Protein AF-A0A6G5ABN0-F1 (afdb_monomer)

Organism: Rhipicephalus microplus (NCBI:txid6941)

Foldseek 3Di:
DDDDDDDDDDPDPDDDPDDDPVRCVVCVVVVVVVVVVVVVVVVVPPDDDDDDDDDDDDDDDDDDDDDDDDDDDDDDDDDDDDDDDDDDDDDPPDDPPPDDPPPPPPDPPVVVVVVVVVVVVVVVVVVVVVVVVVVVVVVVVVVVVVVVVVVVVVVVVVVVVVVVVVVVVVVVVVVVVVVVVDDDDDPDDDD

Secondary structure (DSSP, 8-state):
-----PPPPP------SSPPHHHHHHHHHHHHHHHHHHHHHHHTTSS-----------------------------------------------------S-------HHHHHHHHHHHHHHHHHHHHHHHHHHHHHHHHHHHHHHHHHHHHHHHHHHHHHHHHHHHHHHHHHHHHHHHTT----------

Solvent-accessible surface area (backbone atoms only — not comparable to full-atom values): 12848 Å² total; per-residue (Å²): 142,80,86,81,81,77,84,78,84,75,88,75,89,69,85,70,92,63,79,51,73,69,56,48,60,67,45,44,64,58,53,53,50,52,52,51,51,52,51,57,57,56,70,71,69,83,67,81,92,71,95,72,92,77,90,80,86,82,83,85,81,82,86,80,87,83,80,86,81,90,84,89,83,88,78,88,86,80,86,82,88,84,87,81,89,82,82,94,72,95,68,81,92,67,76,87,79,77,86,70,77,73,77,84,60,86,70,55,64,71,56,55,50,50,52,52,49,50,55,51,51,49,53,49,52,53,52,51,53,53,51,52,50,52,50,51,53,52,49,52,55,49,53,51,50,52,50,52,53,50,51,51,52,51,53,52,50,50,52,52,49,53,52,50,51,50,51,52,51,53,51,52,52,52,54,50,43,43,74,74,68,48,87,74,83,77,80,79,79,76,133

Mean predicted aligned error: 21.98 Å

Structure (mmCIF, N/CA/C/O backbone):
data_AF-A0A6G5ABN0-F1
#
_entry.id   AF-A0A6G5ABN0-F1
#
loop_
_atom_site.group_PDB
_atom_site.id
_atom_site.type_symbol
_atom_site.label_atom_id
_atom_site.label_alt_id
_atom_site.label_comp_id
_atom_site.label_asym_id
_atom_site.label_entity_id
_atom_site.label_seq_id
_atom_site.pdbx_PDB_ins_code
_atom_site.Cartn_x
_atom_site.Cartn_y
_atom_site.Cartn_z
_atom_site.occupancy
_atom_site.B_iso_or_equiv
_atom_site.auth_seq_id
_atom_site.auth_comp_id
_atom_site.auth_asym_id
_atom_site.auth_atom_id
_atom_site.pdbx_PDB_model_num
ATOM 1 N N . ASN A 1 1 ? -22.853 26.571 -49.684 1.00 48.38 1 ASN A N 1
ATOM 2 C CA . ASN A 1 1 ? -23.289 26.246 -48.308 1.00 48.38 1 ASN A CA 1
ATOM 3 C C . ASN A 1 1 ? -23.808 24.823 -48.260 1.00 48.38 1 ASN A C 1
ATOM 5 O O . ASN A 1 1 ? -24.957 24.593 -48.597 1.00 48.38 1 ASN A O 1
ATOM 9 N N . GLY A 1 2 ? -22.947 23.872 -47.907 1.00 46.62 2 GLY A N 1
ATOM 10 C CA . GLY A 1 2 ? -23.304 22.461 -47.761 1.00 46.62 2 GLY A CA 1
ATOM 11 C C . GLY A 1 2 ? -22.273 21.791 -46.866 1.00 46.62 2 GLY A C 1
ATOM 12 O O . GLY A 1 2 ? -21.268 21.285 -47.351 1.00 46.62 2 GLY A O 1
ATOM 13 N N . LEU A 1 3 ? -22.474 21.911 -45.554 1.00 44.88 3 LEU A N 1
ATOM 14 C CA . LEU A 1 3 ? -21.605 21.352 -44.525 1.00 44.88 3 LEU A CA 1
ATOM 15 C C . LEU A 1 3 ? -21.906 19.854 -44.401 1.00 44.88 3 LEU A C 1
ATOM 17 O O . LEU A 1 3 ? -22.943 19.470 -43.869 1.00 44.88 3 LEU A O 1
ATOM 21 N N . VAL A 1 4 ? -21.010 19.014 -44.916 1.00 52.03 4 VAL A N 1
ATOM 22 C CA . VAL A 1 4 ? -21.041 17.568 -44.681 1.00 52.03 4 VAL A CA 1
ATOM 23 C C . VAL A 1 4 ? -20.460 17.326 -43.291 1.00 52.03 4 VAL A C 1
ATOM 25 O O . VAL A 1 4 ? -19.251 17.396 -43.088 1.00 52.03 4 VAL A O 1
ATOM 28 N N . THR A 1 5 ? -21.326 17.091 -42.309 1.00 45.59 5 THR A N 1
ATOM 29 C CA . THR A 1 5 ? -20.934 16.683 -40.958 1.00 45.59 5 THR A CA 1
ATOM 30 C C . THR A 1 5 ? -20.747 15.167 -40.934 1.00 45.59 5 THR A C 1
ATOM 32 O O . THR A 1 5 ? -21.726 14.422 -40.917 1.00 45.59 5 THR A O 1
ATOM 35 N N . THR A 1 6 ? -19.507 14.686 -40.941 1.00 51.72 6 THR A N 1
ATOM 36 C CA . THR A 1 6 ? -19.202 13.283 -40.623 1.00 51.72 6 THR A CA 1
ATOM 37 C C . THR A 1 6 ? -19.196 13.102 -39.099 1.00 51.72 6 THR A C 1
ATOM 39 O O . THR A 1 6 ? -18.448 13.820 -38.431 1.00 51.72 6 THR A O 1
ATOM 42 N N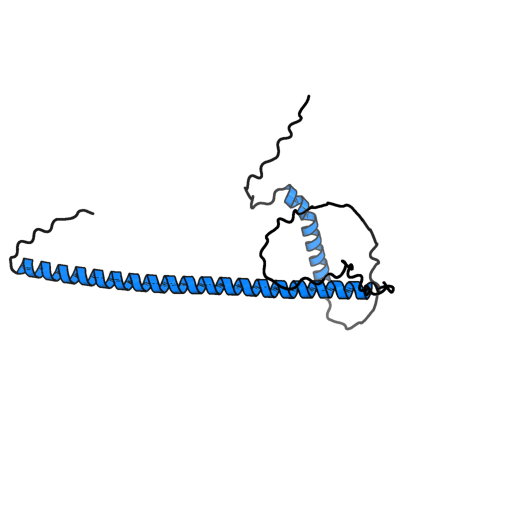 . PRO A 1 7 ? -19.995 12.191 -38.512 1.00 46.12 7 PRO A N 1
ATOM 43 C CA . PRO A 1 7 ? -19.968 11.953 -37.072 1.00 46.12 7 PRO A CA 1
ATOM 44 C C . PRO A 1 7 ? -18.674 11.230 -36.668 1.00 46.12 7 PRO A C 1
ATOM 46 O O . PRO A 1 7 ? -18.405 10.113 -37.104 1.00 46.12 7 PRO A O 1
ATOM 49 N N . THR A 1 8 ? -17.870 11.876 -35.823 1.00 46.75 8 THR A N 1
ATOM 50 C CA . THR A 1 8 ? -16.681 11.300 -35.181 1.00 46.75 8 THR A CA 1
ATOM 51 C C . THR A 1 8 ? -17.099 10.170 -34.229 1.00 46.75 8 THR A C 1
ATOM 53 O O . THR A 1 8 ? -17.857 10.440 -33.293 1.00 46.75 8 THR A O 1
ATOM 56 N N . PRO A 1 9 ? -16.623 8.921 -34.395 1.00 44.91 9 PRO A N 1
ATOM 57 C CA . PRO A 1 9 ? -16.928 7.858 -33.447 1.00 44.91 9 PRO A CA 1
ATOM 58 C C . PRO A 1 9 ? -16.230 8.146 -32.113 1.00 44.91 9 PRO A C 1
ATOM 60 O O . PRO A 1 9 ? -15.008 8.255 -32.020 1.00 44.91 9 PRO A O 1
ATOM 63 N N . THR A 1 10 ? -17.036 8.313 -31.070 1.00 54.59 10 THR A N 1
ATOM 64 C CA . THR A 1 10 ? -16.599 8.486 -29.684 1.00 54.59 10 THR A CA 1
ATOM 65 C C . THR A 1 10 ? -15.904 7.202 -29.207 1.00 54.59 10 THR A C 1
ATOM 67 O O . THR A 1 10 ? -16.450 6.120 -29.424 1.00 54.59 10 THR A O 1
ATOM 70 N N . PRO A 1 11 ? -14.729 7.258 -28.551 1.00 47.94 11 PRO A N 1
ATOM 71 C CA . PRO A 1 11 ? -14.076 6.064 -28.025 1.00 47.94 11 PRO A CA 1
ATOM 72 C C . PRO A 1 11 ? -14.809 5.587 -26.765 1.00 47.94 11 PRO A C 1
ATOM 74 O O . PRO A 1 11 ? -14.445 5.928 -25.641 1.00 47.94 11 PRO A O 1
ATOM 77 N N . THR A 1 12 ? -15.874 4.805 -26.942 1.00 48.75 12 THR A N 1
ATOM 78 C CA . THR A 1 12 ? -16.513 4.085 -25.840 1.00 48.75 12 THR A CA 1
ATOM 79 C C . THR A 1 12 ? -15.573 2.970 -25.395 1.00 48.75 12 THR A C 1
ATOM 81 O O . THR A 1 12 ? -15.395 1.951 -26.058 1.00 48.75 12 THR A O 1
ATOM 84 N N . THR A 1 13 ? -14.940 3.197 -24.251 1.00 54.16 13 THR A N 1
ATOM 85 C CA . THR A 1 13 ? -14.126 2.242 -23.506 1.00 54.16 13 THR A CA 1
ATOM 86 C C . THR A 1 13 ? -14.969 1.045 -23.063 1.00 54.16 13 THR A C 1
ATOM 88 O O . THR A 1 13 ? -15.508 1.039 -21.960 1.00 54.16 13 THR A O 1
ATOM 91 N N . LEU A 1 14 ? -15.071 0.020 -23.905 1.00 49.91 14 LEU A N 1
ATOM 92 C CA . LEU A 1 14 ? -15.510 -1.322 -23.52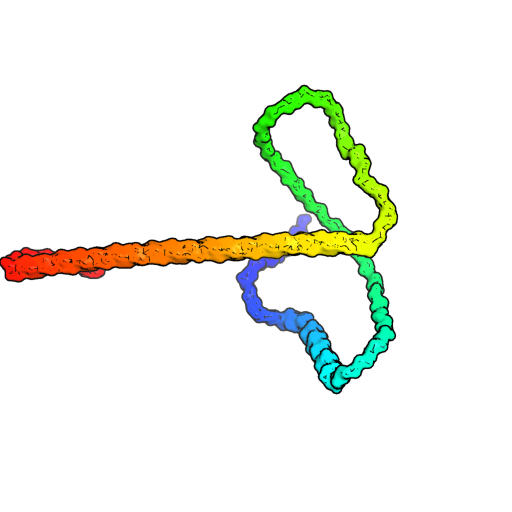6 1.00 49.91 14 LEU A CA 1
ATOM 93 C C . LEU A 1 14 ? -14.552 -2.320 -24.176 1.00 49.91 14 LEU A C 1
ATOM 95 O O . LEU A 1 14 ? -14.771 -2.801 -25.283 1.00 49.91 14 LEU A O 1
ATOM 99 N N . PHE A 1 15 ? -13.437 -2.586 -23.495 1.00 53.22 15 PHE A N 1
ATOM 100 C CA . PHE A 1 15 ? -12.503 -3.629 -23.903 1.00 53.22 15 PHE A CA 1
ATOM 101 C C . PHE A 1 15 ? -13.201 -4.989 -23.818 1.00 53.22 15 PHE A C 1
ATOM 103 O O . PHE A 1 15 ? -13.323 -5.576 -22.742 1.00 53.22 15 PHE A O 1
ATOM 110 N N . SER A 1 16 ? -13.651 -5.487 -24.967 1.00 55.53 16 SER A N 1
ATOM 111 C CA . SER A 1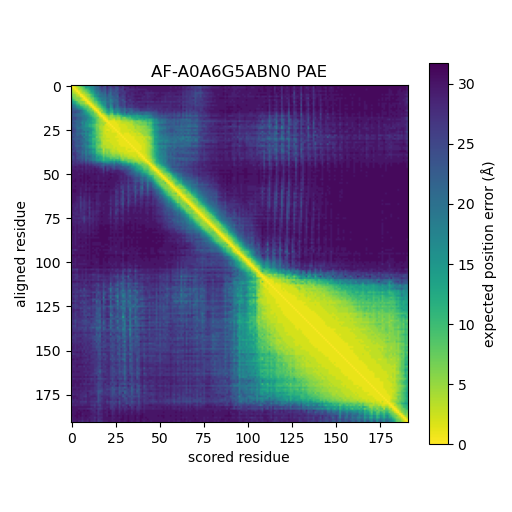 16 ? -13.961 -6.898 -25.165 1.00 55.53 16 SER A CA 1
ATOM 112 C C . SER A 1 16 ? -12.719 -7.731 -24.826 1.00 55.53 16 SER A C 1
ATOM 114 O O . SER A 1 16 ? -11.641 -7.487 -25.367 1.00 55.53 16 SER A O 1
ATOM 116 N N . ARG A 1 17 ? -12.846 -8.707 -23.916 1.00 61.19 17 ARG A N 1
ATOM 117 C CA . ARG A 1 17 ? -11.789 -9.707 -23.650 1.00 61.19 17 ARG A CA 1
ATOM 118 C C . ARG A 1 17 ? -11.768 -10.839 -24.679 1.00 61.19 17 ARG A C 1
ATOM 120 O O . ARG A 1 17 ? -10.874 -11.678 -24.624 1.00 61.19 17 ARG A O 1
ATOM 127 N N . THR A 1 18 ? -12.740 -10.875 -25.583 1.00 66.56 18 THR A N 1
ATOM 128 C CA . THR A 1 18 ? -12.837 -11.866 -26.653 1.00 66.56 18 THR A CA 1
ATOM 129 C C . THR A 1 18 ? -12.394 -11.228 -27.962 1.00 66.56 18 THR A C 1
ATOM 131 O O . THR A 1 18 ? -12.850 -10.129 -28.296 1.00 66.56 18 THR A O 1
ATOM 134 N N . ALA A 1 19 ? -11.485 -11.897 -28.674 1.00 71.44 19 ALA A N 1
ATOM 135 C CA . ALA A 1 19 ? -11.109 -11.497 -30.023 1.00 71.44 19 ALA A CA 1
ATOM 136 C C . ALA A 1 19 ? -12.362 -11.504 -30.907 1.00 71.44 19 ALA A C 1
ATOM 138 O O . ALA A 1 19 ? -13.212 -12.386 -30.777 1.00 71.44 19 ALA A O 1
ATOM 139 N N . THR A 1 20 ? -12.517 -10.492 -31.758 1.00 81.94 20 THR A N 1
ATOM 140 C CA . THR A 1 20 ? -13.566 -10.525 -32.779 1.00 81.94 20 THR A CA 1
ATOM 141 C C . THR A 1 20 ? -13.209 -11.566 -33.842 1.00 81.94 20 THR A C 1
ATOM 143 O O . THR A 1 20 ? -12.033 -11.869 -34.049 1.00 81.94 20 THR A O 1
ATOM 146 N N . GLU A 1 21 ? -14.208 -12.104 -34.542 1.00 83.69 21 GLU A N 1
ATOM 147 C CA . GLU A 1 21 ? -13.999 -13.116 -35.592 1.00 83.69 21 GLU A CA 1
ATOM 148 C C . GLU A 1 21 ? -12.994 -12.648 -36.665 1.00 83.69 21 GLU A C 1
ATOM 150 O O . GLU A 1 21 ? -12.133 -13.409 -37.105 1.00 83.69 21 GLU A O 1
ATOM 155 N N . GLU A 1 22 ? -13.030 -11.362 -37.021 1.00 83.81 22 GLU A N 1
ATOM 156 C CA . GLU A 1 22 ? -12.086 -10.748 -37.962 1.00 83.81 22 GLU A CA 1
ATOM 157 C C . GLU A 1 22 ? -10.644 -10.712 -37.416 1.00 83.81 22 GLU A C 1
ATOM 159 O O . GLU A 1 22 ? -9.687 -10.973 -38.147 1.00 83.81 22 GLU A O 1
ATOM 164 N N . GLN A 1 23 ? -10.467 -10.457 -36.114 1.00 83.94 23 GLN A N 1
ATOM 165 C CA . GLN A 1 23 ? -9.152 -10.494 -35.463 1.00 83.94 23 GLN A CA 1
ATOM 166 C C . GLN A 1 23 ? -8.590 -11.918 -35.398 1.00 83.94 23 GLN A C 1
ATOM 168 O O . GLN A 1 23 ? -7.383 -12.106 -35.569 1.00 83.94 23 GLN A O 1
ATOM 173 N N . GLU A 1 24 ? -9.445 -12.925 -35.189 1.00 83.94 24 GLU A N 1
ATOM 174 C CA . GLU A 1 24 ? -9.038 -14.331 -35.258 1.00 83.94 24 GLU A CA 1
ATOM 175 C C . GLU A 1 24 ? -8.602 -14.712 -36.675 1.00 83.94 24 GLU A C 1
ATOM 177 O O . GLU A 1 24 ? -7.539 -15.309 -36.843 1.00 83.94 24 GLU A O 1
ATOM 182 N N . GLN A 1 25 ? -9.366 -14.325 -37.702 1.00 87.94 25 GLN A N 1
ATOM 183 C CA . GLN A 1 25 ? -9.011 -14.582 -39.102 1.00 87.94 25 GLN A CA 1
ATOM 184 C C . GLN A 1 25 ? -7.697 -13.900 -39.498 1.00 87.94 25 GLN A C 1
ATOM 186 O O . GLN A 1 25 ? -6.853 -14.533 -40.132 1.00 87.94 25 GLN A O 1
ATOM 191 N N . TYR A 1 26 ? -7.474 -12.658 -39.062 1.00 91.00 26 TYR A N 1
ATOM 192 C CA . TYR A 1 26 ? -6.208 -11.955 -39.277 1.00 91.00 26 TYR A CA 1
ATOM 193 C C . TYR A 1 26 ? -5.020 -12.670 -38.606 1.00 91.00 26 TYR A C 1
ATOM 195 O O . TYR A 1 26 ? -3.935 -12.765 -39.182 1.00 91.00 26 TYR A O 1
ATOM 203 N N . ALA A 1 27 ? -5.208 -13.211 -37.396 1.00 92.81 27 ALA A N 1
ATOM 204 C CA . ALA A 1 27 ? -4.148 -13.884 -36.646 1.00 92.81 27 ALA A CA 1
ATOM 205 C C . ALA A 1 27 ? -3.877 -15.335 -37.095 1.00 92.81 27 ALA A C 1
ATOM 207 O O . ALA A 1 27 ? -2.788 -15.849 -36.822 1.00 92.81 27 ALA A O 1
ATOM 208 N N . ARG A 1 28 ? -4.815 -15.993 -37.797 1.00 92.06 28 ARG A N 1
ATOM 209 C CA . ARG A 1 28 ? -4.691 -17.405 -38.221 1.00 92.06 28 ARG A CA 1
ATOM 210 C C . ARG A 1 28 ? -3.395 -17.697 -38.971 1.00 92.06 28 ARG A C 1
ATOM 212 O O . ARG A 1 28 ? -2.694 -18.632 -38.604 1.00 92.06 28 ARG A O 1
ATOM 219 N N . GLY A 1 29 ? -3.020 -16.857 -39.937 1.00 94.19 29 GLY A N 1
ATOM 220 C CA . GLY A 1 29 ? -1.799 -17.072 -40.725 1.00 94.19 29 GLY A CA 1
ATOM 221 C C . GLY A 1 29 ? -0.517 -17.092 -39.880 1.00 94.19 29 GLY A C 1
ATOM 222 O O . GLY A 1 29 ? 0.395 -17.868 -40.155 1.00 94.19 29 GLY A O 1
ATOM 223 N N . PHE A 1 30 ? -0.459 -16.294 -38.808 1.00 94.50 30 PHE A N 1
ATOM 224 C CA . PHE A 1 30 ? 0.680 -16.289 -37.884 1.00 94.50 30 PHE A CA 1
ATOM 225 C C . PHE A 1 30 ? 0.727 -17.556 -37.028 1.00 94.50 30 PHE A C 1
ATOM 227 O O . PHE A 1 30 ? 1.802 -18.115 -36.813 1.00 94.50 30 PHE A O 1
ATOM 234 N N . VAL A 1 31 ? -0.430 -18.016 -36.546 1.00 93.06 31 VAL A N 1
ATOM 235 C CA . VAL A 1 31 ? -0.542 -19.248 -35.754 1.00 93.06 31 VAL A CA 1
ATOM 236 C C . VAL A 1 31 ? -0.160 -20.464 -36.599 1.00 93.06 31 VAL A C 1
ATOM 238 O O . VAL A 1 31 ? 0.645 -21.283 -36.155 1.00 93.06 31 VAL A O 1
ATOM 241 N N . ASP A 1 32 ? -0.658 -20.538 -37.834 1.00 92.38 32 ASP A N 1
ATOM 242 C CA . ASP A 1 32 ? -0.371 -21.631 -38.764 1.00 92.38 32 ASP A CA 1
ATOM 243 C C . ASP A 1 32 ? 1.117 -21.672 -39.142 1.00 92.38 32 ASP A C 1
ATOM 245 O O . ASP A 1 32 ? 1.736 -22.737 -39.127 1.00 92.38 32 ASP A O 1
ATOM 249 N N . ALA A 1 33 ? 1.730 -20.513 -39.408 1.00 93.38 33 ALA A N 1
ATOM 250 C CA . ALA A 1 33 ? 3.161 -20.422 -39.690 1.00 93.38 33 ALA A CA 1
ATOM 251 C C . ALA A 1 33 ? 4.026 -20.846 -38.486 1.00 93.38 33 ALA A C 1
ATOM 253 O O . ALA A 1 33 ? 5.018 -21.559 -38.653 1.00 93.38 33 ALA A O 1
ATOM 254 N N . LEU A 1 34 ? 3.645 -20.461 -37.261 1.00 94.69 34 LEU A N 1
ATOM 255 C CA . LEU A 1 34 ? 4.340 -20.885 -36.038 1.00 94.69 34 LEU A CA 1
ATOM 256 C C . LEU A 1 34 ? 4.214 -22.395 -35.797 1.00 94.69 34 LEU A C 1
ATOM 258 O O . LEU A 1 34 ? 5.182 -23.032 -35.376 1.00 94.69 34 LEU A O 1
ATOM 262 N N . ALA A 1 35 ? 3.050 -22.982 -36.083 1.00 90.75 35 ALA A N 1
ATOM 263 C CA . ALA A 1 35 ? 2.848 -24.425 -35.997 1.00 90.75 35 ALA A CA 1
ATOM 264 C C . ALA A 1 35 ? 3.735 -25.182 -37.002 1.00 90.75 35 ALA A C 1
ATOM 266 O O . ALA A 1 35 ? 4.380 -26.164 -36.630 1.00 90.75 35 ALA A O 1
ATOM 267 N N . GLN A 1 36 ? 3.835 -24.687 -38.240 1.00 89.81 36 GLN A N 1
ATOM 268 C CA . GLN A 1 36 ? 4.720 -25.256 -39.264 1.00 89.81 36 GLN A CA 1
ATOM 269 C C . GLN A 1 36 ? 6.196 -25.183 -38.855 1.00 89.81 36 GLN A C 1
ATOM 271 O O . GLN A 1 36 ? 6.921 -26.165 -39.009 1.00 89.81 36 GLN A O 1
ATOM 276 N N . LEU A 1 37 ? 6.637 -24.064 -38.272 1.00 90.88 37 LEU A N 1
ATOM 277 C CA . LEU A 1 37 ? 8.013 -23.909 -37.792 1.00 90.88 37 LEU A CA 1
ATOM 278 C C . LEU A 1 37 ? 8.336 -24.906 -36.671 1.00 90.88 37 LEU A C 1
ATOM 280 O O . LEU A 1 37 ? 9.375 -25.567 -36.711 1.00 90.88 37 LEU A O 1
ATOM 284 N N . HIS A 1 38 ? 7.433 -25.078 -35.702 1.00 87.50 38 HIS A N 1
ATOM 285 C CA . HIS A 1 38 ? 7.609 -26.084 -34.652 1.00 87.50 38 HIS A CA 1
ATOM 286 C C . HIS A 1 38 ? 7.651 -27.512 -35.212 1.00 87.50 38 HIS A C 1
ATOM 288 O O . HIS A 1 38 ? 8.442 -28.329 -34.740 1.00 87.50 38 HIS A O 1
ATOM 294 N N . GLN A 1 39 ? 6.849 -27.819 -36.234 1.00 84.69 39 GLN A N 1
ATOM 295 C CA . GLN A 1 39 ? 6.846 -29.132 -36.879 1.00 84.69 39 GLN A CA 1
ATOM 296 C C . GLN A 1 39 ? 8.146 -29.390 -37.658 1.00 84.69 39 GLN A C 1
ATOM 298 O O . GLN A 1 39 ? 8.720 -30.477 -37.557 1.00 84.69 39 GLN A O 1
ATOM 303 N N . GLN A 1 40 ? 8.664 -28.376 -38.357 1.00 81.31 40 GLN A N 1
ATOM 304 C CA . GLN A 1 40 ? 9.959 -28.438 -39.040 1.00 81.31 40 GLN A CA 1
ATOM 305 C C . GLN A 1 40 ? 11.113 -28.647 -38.047 1.00 81.31 40 GLN A C 1
ATOM 307 O O . GLN A 1 40 ? 12.015 -29.448 -38.300 1.00 81.31 40 GLN A O 1
ATOM 312 N N . GLN A 1 41 ? 11.058 -27.983 -36.888 1.00 77.81 41 GLN A N 1
ATOM 313 C CA . GLN A 1 41 ? 12.063 -28.122 -35.834 1.00 77.81 41 GLN A CA 1
ATOM 314 C C . GLN A 1 41 ? 12.011 -29.492 -35.133 1.00 77.81 41 GLN A C 1
ATOM 316 O O . GLN A 1 41 ? 13.044 -30.004 -34.700 1.00 77.81 41 GLN A O 1
ATOM 321 N N . GLN A 1 42 ? 10.830 -30.112 -35.030 1.00 71.31 42 GLN A N 1
ATOM 322 C CA . GLN A 1 42 ? 10.686 -31.453 -34.451 1.00 71.31 42 GLN A CA 1
ATOM 323 C C . GLN A 1 42 ? 11.183 -32.560 -35.391 1.00 71.31 42 GLN A C 1
ATOM 325 O O . GLN A 1 42 ? 11.764 -33.536 -34.919 1.00 71.31 42 GLN A O 1
ATOM 330 N N . GLN A 1 43 ? 11.041 -32.407 -36.713 1.00 61.16 43 GLN A N 1
ATOM 331 C CA . GLN A 1 43 ? 11.576 -33.384 -37.675 1.00 61.16 43 GLN A CA 1
ATOM 332 C C . GLN A 1 43 ? 13.115 -33.407 -37.724 1.00 61.16 43 GLN A C 1
ATOM 334 O O . GLN A 1 43 ? 13.697 -34.429 -38.077 1.00 61.16 43 GLN A O 1
ATOM 339 N N . THR A 1 44 ? 13.795 -32.334 -37.306 1.00 57.47 44 THR A N 1
ATOM 340 C CA . THR A 1 44 ? 15.269 -32.265 -37.278 1.00 57.47 44 THR A CA 1
ATOM 341 C C . THR A 1 44 ? 15.913 -32.876 -36.022 1.00 57.47 44 THR A C 1
ATOM 343 O O . THR A 1 44 ? 17.136 -32.944 -35.953 1.00 57.47 44 THR A O 1
ATOM 346 N N . GLN A 1 45 ? 15.138 -33.366 -35.041 1.00 54.66 45 GLN A N 1
ATOM 347 C CA . GLN A 1 45 ? 15.661 -33.873 -33.755 1.00 54.66 45 GLN A CA 1
ATOM 348 C C . GLN A 1 45 ? 15.778 -35.408 -33.622 1.00 54.66 45 GLN A C 1
ATOM 350 O O . GLN A 1 45 ? 16.035 -35.897 -32.526 1.00 54.66 45 GLN A O 1
ATOM 355 N N . GLN A 1 46 ? 15.670 -36.188 -34.708 1.00 52.84 46 GLN A N 1
ATOM 356 C CA . GLN A 1 46 ? 15.872 -37.654 -34.675 1.00 52.84 46 GLN A CA 1
ATOM 357 C C . GLN A 1 46 ? 17.153 -38.151 -35.378 1.00 52.84 46 GLN A C 1
ATOM 359 O O . GLN A 1 46 ? 17.139 -39.203 -36.013 1.00 52.84 46 GLN A O 1
ATOM 364 N N . GLN A 1 47 ? 18.288 -37.454 -35.248 1.00 46.34 47 GLN A N 1
ATOM 365 C CA . GLN A 1 47 ? 19.597 -38.053 -35.567 1.00 46.34 47 GLN A CA 1
ATOM 366 C C . GLN A 1 47 ? 20.618 -37.822 -34.438 1.00 46.34 47 GLN A C 1
ATOM 368 O O . GLN A 1 47 ? 20.706 -36.707 -33.921 1.00 46.34 47 GLN A O 1
ATOM 373 N N . PRO A 1 48 ? 21.389 -38.854 -34.033 1.00 39.88 48 PRO A N 1
ATOM 374 C CA . PRO A 1 48 ? 22.471 -38.702 -33.062 1.00 39.88 48 PRO A CA 1
ATOM 375 C C . PRO A 1 48 ? 23.605 -37.832 -33.644 1.00 39.88 48 PRO A C 1
ATOM 377 O O . PRO A 1 48 ? 23.796 -37.815 -34.862 1.00 39.88 48 PRO A O 1
ATOM 380 N N . PRO A 1 49 ? 24.372 -37.105 -32.808 1.00 44.09 49 PRO A N 1
ATOM 381 C CA . PRO A 1 49 ? 25.292 -36.078 -33.280 1.00 44.09 49 PRO A CA 1
ATOM 382 C C . PRO A 1 49 ? 26.512 -36.704 -33.965 1.00 44.09 49 PRO A C 1
ATOM 384 O O . PRO A 1 49 ? 27.395 -37.251 -33.307 1.00 44.09 49 PRO A O 1
ATOM 387 N N . GLN A 1 50 ? 26.579 -36.587 -35.290 1.00 38.84 50 GLN A N 1
ATOM 388 C CA . GLN A 1 50 ? 27.817 -36.745 -36.048 1.00 38.84 50 GLN A CA 1
ATOM 389 C C . GLN A 1 50 ? 28.387 -35.352 -36.316 1.00 38.84 50 GLN A C 1
ATOM 391 O O . GLN A 1 50 ? 27.739 -34.490 -36.910 1.00 38.84 50 GLN A O 1
ATOM 396 N N . LEU A 1 51 ? 29.603 -35.125 -35.824 1.00 48.38 51 LEU A N 1
ATOM 397 C CA . LEU A 1 51 ? 30.415 -33.955 -36.135 1.00 48.38 51 LEU A CA 1
ATOM 398 C C . LEU A 1 51 ? 30.668 -33.907 -37.647 1.00 48.38 51 LEU A C 1
ATOM 400 O O . LEU A 1 51 ? 31.517 -34.639 -38.146 1.00 48.38 51 LEU A O 1
ATOM 404 N N . GLN A 1 52 ? 29.993 -33.014 -38.370 1.00 41.47 52 GLN A N 1
ATOM 405 C CA . GLN A 1 52 ? 30.436 -32.628 -39.707 1.00 41.47 52 GLN A CA 1
ATOM 406 C C . GLN A 1 52 ? 30.252 -31.126 -39.921 1.00 41.47 52 GLN A C 1
ATOM 408 O O . GLN A 1 52 ? 29.159 -30.589 -40.070 1.00 41.47 52 GLN A O 1
ATOM 413 N N . GLN A 1 53 ? 31.392 -30.454 -39.913 1.00 48.97 53 GLN A N 1
ATOM 414 C CA . GLN A 1 53 ? 31.591 -29.096 -40.375 1.00 48.97 53 GLN A CA 1
ATOM 415 C C . GLN A 1 53 ? 31.361 -29.055 -41.889 1.00 48.97 53 GLN A C 1
ATOM 417 O O . GLN A 1 53 ? 32.137 -29.664 -42.622 1.00 48.97 53 GLN A O 1
ATOM 422 N N . GLN A 1 54 ? 30.349 -28.326 -42.374 1.00 41.16 54 GLN A N 1
ATOM 423 C CA . GLN A 1 54 ? 30.386 -27.852 -43.756 1.00 41.16 54 GLN A CA 1
ATOM 424 C C . GLN A 1 54 ? 29.562 -26.585 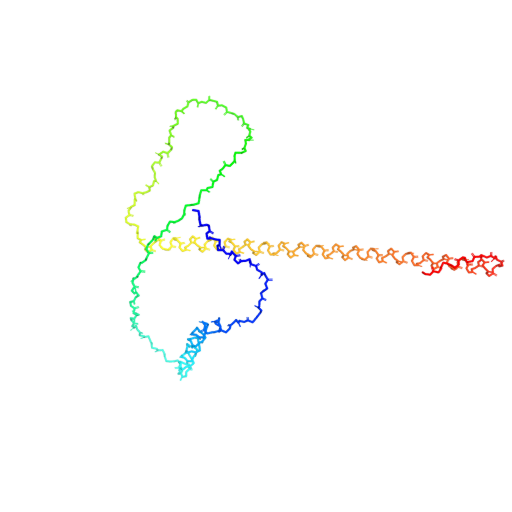-44.010 1.00 41.16 54 GLN A C 1
ATOM 426 O O . GLN A 1 54 ? 28.398 -26.445 -43.651 1.00 41.16 54 GLN A O 1
ATOM 431 N N . ILE A 1 55 ? 30.274 -25.664 -44.640 1.00 47.81 55 ILE A N 1
ATOM 432 C CA . ILE A 1 55 ? 29.944 -24.336 -45.137 1.00 47.81 55 ILE A CA 1
ATOM 433 C C . ILE A 1 55 ? 28.917 -24.461 -46.271 1.00 47.81 55 ILE A C 1
ATOM 435 O O . ILE A 1 55 ? 29.208 -25.210 -47.193 1.00 47.81 55 ILE A O 1
ATOM 439 N N . THR A 1 56 ? 27.808 -23.704 -46.272 1.00 38.56 56 THR A N 1
ATOM 440 C CA . THR A 1 56 ? 27.168 -23.181 -47.507 1.00 38.56 56 THR A CA 1
ATOM 441 C C . THR A 1 56 ? 26.244 -21.975 -47.234 1.00 38.56 56 THR A C 1
ATOM 443 O O . THR A 1 56 ? 25.398 -21.989 -46.346 1.00 38.56 56 THR A O 1
ATOM 446 N N . SER A 1 57 ? 26.500 -20.911 -48.003 1.00 42.72 57 SER A N 1
ATOM 447 C CA . SER A 1 57 ? 25.606 -19.872 -48.556 1.00 42.72 57 SER A CA 1
ATOM 448 C C . SER A 1 57 ? 24.173 -19.708 -48.013 1.00 42.72 57 SER A C 1
ATOM 450 O O . SER A 1 57 ? 23.292 -20.509 -48.315 1.00 42.72 57 SER A O 1
ATOM 452 N N . GLY A 1 58 ? 23.914 -18.574 -47.349 1.00 41.31 58 GLY A N 1
ATOM 453 C CA . GLY A 1 58 ? 22.561 -18.030 -47.163 1.00 41.31 58 GLY A CA 1
ATOM 454 C C . GLY A 1 58 ? 22.101 -17.207 -48.379 1.00 41.31 58 GLY A C 1
ATOM 455 O O . GLY A 1 58 ? 22.957 -16.640 -49.066 1.00 41.31 58 GLY A O 1
ATOM 456 N N . PRO A 1 59 ? 20.786 -17.129 -48.664 1.00 51.06 59 PRO A N 1
ATOM 457 C CA . PRO A 1 59 ? 20.276 -16.347 -49.775 1.00 51.06 59 PRO A CA 1
ATOM 458 C C . PRO A 1 59 ? 20.151 -14.862 -49.414 1.00 51.06 59 PRO A C 1
ATOM 460 O O . PRO A 1 59 ? 19.698 -14.478 -48.335 1.00 51.06 59 PRO A O 1
ATOM 463 N N . ASP A 1 60 ? 20.605 -14.083 -50.386 1.00 37.25 60 ASP A N 1
ATOM 464 C CA . ASP A 1 60 ? 20.297 -12.704 -50.748 1.00 37.25 60 ASP A CA 1
ATOM 465 C C . ASP A 1 60 ? 19.002 -12.128 -50.137 1.00 37.25 60 ASP A C 1
ATOM 467 O O . ASP A 1 60 ? 17.910 -12.667 -50.322 1.00 37.25 60 ASP A O 1
ATOM 471 N N . MET A 1 61 ? 19.128 -11.013 -49.411 1.00 49.41 61 MET A N 1
ATOM 472 C CA . MET A 1 61 ? 17.997 -10.207 -48.945 1.00 49.41 61 MET A CA 1
ATOM 473 C C . MET A 1 61 ? 17.919 -8.969 -49.825 1.00 49.41 61 MET A C 1
ATOM 475 O O . MET A 1 61 ? 18.732 -8.052 -49.702 1.00 49.41 61 MET A O 1
ATOM 479 N N . SER A 1 62 ? 16.938 -8.979 -50.720 1.00 48.25 62 SER A N 1
ATOM 480 C CA . SER A 1 62 ? 16.655 -7.884 -51.631 1.00 48.25 62 SER A CA 1
ATOM 481 C C . SER A 1 62 ? 16.230 -6.620 -50.882 1.00 48.25 62 SER A C 1
ATOM 483 O O . SER A 1 62 ? 15.352 -6.624 -50.019 1.00 48.25 62 SER A O 1
ATOM 485 N N . ASP A 1 63 ? 16.891 -5.542 -51.283 1.00 45.28 63 ASP A N 1
ATOM 486 C CA . ASP A 1 63 ? 16.568 -4.141 -51.076 1.00 45.28 63 ASP A CA 1
ATOM 487 C C . ASP A 1 63 ? 15.128 -3.809 -51.507 1.00 45.28 63 ASP A C 1
ATOM 489 O O . ASP A 1 63 ? 14.649 -4.239 -52.558 1.00 45.28 63 ASP A O 1
ATOM 493 N N . SER A 1 64 ? 14.434 -3.020 -50.692 1.00 53.28 64 SER A N 1
ATOM 494 C CA . SER A 1 64 ? 13.261 -2.250 -51.106 1.00 53.28 64 SER A CA 1
ATOM 495 C C . SER A 1 64 ? 13.125 -1.052 -50.178 1.00 53.28 64 SER A C 1
ATOM 497 O O . SER A 1 64 ? 12.570 -1.125 -49.080 1.00 53.28 64 SER A O 1
ATOM 499 N N . GLY A 1 65 ? 13.694 0.059 -50.635 1.00 44.66 65 GLY A N 1
ATOM 500 C CA . GLY A 1 65 ? 13.519 1.370 -50.042 1.00 44.66 65 GLY A CA 1
ATOM 501 C C . GLY A 1 65 ? 12.080 1.882 -50.134 1.00 44.66 65 GLY A C 1
ATOM 502 O O . GLY A 1 65 ? 11.366 1.661 -51.108 1.00 44.66 65 GLY A O 1
ATOM 503 N N . ALA A 1 66 ? 11.696 2.658 -49.126 1.00 39.66 66 ALA A N 1
ATOM 504 C CA . ALA A 1 66 ? 10.657 3.668 -49.240 1.00 39.66 66 ALA A CA 1
ATOM 505 C C . ALA A 1 66 ? 11.053 4.851 -48.349 1.00 39.66 66 ALA A C 1
ATOM 507 O O . ALA A 1 66 ? 11.070 4.763 -47.121 1.00 39.66 66 ALA A O 1
ATOM 508 N N . SER A 1 67 ? 11.427 5.949 -48.999 1.00 46.28 67 SER A N 1
ATOM 509 C CA . SER A 1 67 ? 11.693 7.241 -48.376 1.00 46.28 67 SER A CA 1
ATOM 510 C C . SER A 1 67 ? 10.425 8.096 -48.341 1.00 46.28 67 SER A C 1
ATOM 512 O O . SER A 1 67 ? 9.600 8.022 -49.248 1.00 46.28 67 SER A O 1
ATOM 514 N N . THR A 1 68 ? 10.387 8.992 -47.345 1.00 40.00 68 THR A N 1
ATOM 515 C CA . THR A 1 68 ? 9.588 10.235 -47.223 1.00 40.00 68 THR A CA 1
ATOM 516 C C . THR A 1 68 ? 8.068 10.064 -47.064 1.00 40.00 68 THR A C 1
ATOM 518 O O . THR A 1 68 ? 7.394 9.479 -47.896 1.00 40.00 68 THR A O 1
ATOM 521 N N . SER A 1 69 ? 7.433 10.614 -46.024 1.00 38.66 69 SER A N 1
ATOM 522 C CA . SER A 1 69 ? 7.280 12.068 -45.877 1.00 38.66 69 SER A CA 1
ATOM 523 C C . SER A 1 69 ? 6.904 12.489 -44.444 1.00 38.66 69 SER A C 1
ATOM 525 O O . SER A 1 69 ? 5.948 11.984 -43.872 1.00 38.66 69 SER A O 1
ATOM 527 N N . ASN A 1 70 ? 7.697 13.415 -43.906 1.00 49.34 70 ASN A N 1
ATOM 528 C CA . ASN A 1 70 ? 7.328 14.691 -43.281 1.00 49.34 70 ASN A CA 1
ATOM 529 C C . ASN A 1 70 ? 6.043 14.745 -42.431 1.00 49.34 70 ASN A C 1
ATOM 531 O O . ASN A 1 70 ? 4.947 14.758 -42.980 1.00 49.34 70 ASN A O 1
ATOM 535 N N . ASP A 1 71 ? 6.191 15.003 -41.128 1.00 34.75 71 ASP A N 1
ATOM 536 C CA . ASP A 1 71 ? 5.251 15.886 -40.434 1.00 34.75 71 ASP A CA 1
ATOM 537 C C . ASP A 1 71 ? 5.984 16.786 -39.432 1.00 34.75 71 ASP A C 1
ATOM 539 O O . ASP A 1 71 ? 6.869 16.360 -38.685 1.00 34.75 71 ASP A O 1
ATOM 543 N N . SER A 1 72 ? 5.647 18.068 -39.510 1.00 46.53 72 SER A N 1
ATOM 544 C CA . SER A 1 72 ? 6.260 19.176 -38.794 1.00 46.53 72 SER A CA 1
ATOM 545 C C . SER A 1 72 ? 5.497 19.402 -37.496 1.00 46.53 72 SER A C 1
ATOM 547 O O . SER A 1 72 ? 4.352 19.838 -37.542 1.00 46.53 72 SER A O 1
ATOM 549 N N . PHE A 1 73 ? 6.132 19.198 -36.339 1.00 38.78 73 PHE A N 1
ATOM 550 C CA . PHE A 1 73 ? 5.559 19.647 -35.070 1.00 38.78 73 PHE A CA 1
ATOM 551 C C . PHE A 1 73 ? 6.372 20.799 -34.481 1.00 38.78 73 PHE A C 1
ATOM 553 O O . PHE A 1 73 ? 7.486 20.631 -33.982 1.00 38.78 73 PHE A O 1
ATOM 560 N N . ILE A 1 74 ? 5.781 21.987 -34.587 1.00 48.22 74 ILE A N 1
ATOM 561 C CA . ILE A 1 74 ? 6.188 23.231 -33.939 1.00 48.22 74 ILE A CA 1
ATOM 562 C C . ILE A 1 74 ? 5.906 23.116 -32.438 1.00 48.22 74 ILE A C 1
ATOM 564 O O . ILE A 1 74 ? 4.794 22.779 -32.037 1.00 48.22 74 ILE A O 1
ATOM 568 N N . LEU A 1 75 ? 6.897 23.442 -31.606 1.00 38.22 75 LEU A N 1
ATOM 569 C CA . LEU A 1 75 ? 6.726 23.619 -30.163 1.00 38.22 75 LEU A CA 1
ATOM 570 C C . LEU A 1 75 ? 6.913 25.109 -29.817 1.00 38.22 75 LEU A C 1
ATOM 572 O O . LEU A 1 75 ? 7.928 25.679 -30.224 1.00 38.22 75 LEU A O 1
ATOM 576 N N . PRO A 1 76 ? 6.000 25.755 -29.067 1.00 43.06 76 PRO A N 1
ATOM 577 C CA . PRO A 1 76 ? 6.222 27.102 -28.561 1.00 43.06 76 PRO A CA 1
ATOM 578 C C . PRO A 1 76 ? 7.034 27.039 -27.259 1.00 43.06 76 PRO A C 1
ATOM 580 O O . PRO A 1 76 ? 6.683 26.322 -26.324 1.00 43.06 76 PRO A O 1
ATOM 583 N N . SER A 1 77 ? 8.129 27.797 -27.201 1.00 32.94 77 SER A N 1
ATOM 584 C CA . SER A 1 77 ? 8.910 28.011 -25.981 1.00 32.94 77 SER A CA 1
ATOM 585 C C . SER A 1 77 ? 8.361 29.234 -25.252 1.00 32.94 77 SER A C 1
ATOM 587 O O . SER A 1 77 ? 8.566 30.361 -25.696 1.00 32.94 77 SER A O 1
ATOM 589 N N . SER A 1 78 ? 7.663 29.018 -24.141 1.00 36.34 78 SER A N 1
ATOM 590 C CA . SER A 1 78 ? 7.308 30.063 -23.180 1.00 36.34 78 SER A CA 1
ATOM 591 C C . SER A 1 78 ? 8.469 30.316 -22.215 1.00 36.34 78 SER A C 1
ATOM 593 O O . SER A 1 78 ? 9.009 29.393 -21.607 1.00 36.34 78 SER A O 1
ATOM 595 N N . SER A 1 79 ? 8.841 31.590 -22.136 1.00 41.06 79 SER A N 1
ATOM 596 C CA . SER A 1 79 ? 9.875 32.193 -21.303 1.00 41.06 79 SER A CA 1
ATOM 597 C C . SER A 1 79 ? 9.586 32.064 -19.809 1.00 41.06 79 SER A C 1
ATOM 599 O O . SER A 1 79 ? 8.488 32.400 -19.378 1.00 41.06 79 SER A O 1
ATOM 601 N N . GLU A 1 80 ? 10.607 31.735 -19.016 1.00 30.56 80 GLU A N 1
ATOM 602 C CA . GLU A 1 80 ? 10.689 32.171 -17.621 1.00 30.56 80 GLU A CA 1
ATOM 603 C C . GLU A 1 80 ? 12.075 32.756 -17.346 1.00 30.56 80 GLU A C 1
ATOM 605 O O . GLU A 1 80 ? 13.116 32.153 -17.609 1.00 30.56 80 GLU A O 1
ATOM 610 N N . HIS A 1 81 ? 12.047 33.994 -16.864 1.00 38.12 81 HIS A N 1
ATOM 611 C CA . HIS A 1 81 ? 13.188 34.813 -16.509 1.00 38.12 81 HIS A CA 1
ATOM 612 C C . HIS A 1 81 ? 13.519 34.580 -15.035 1.00 38.12 81 HIS A C 1
ATOM 614 O O . HIS A 1 81 ? 12.631 34.671 -14.188 1.00 38.12 81 HIS A O 1
ATOM 620 N N . SER A 1 82 ? 14.792 34.384 -14.698 1.00 33.53 82 SER A N 1
ATOM 621 C CA . SER A 1 82 ? 15.309 34.801 -13.392 1.00 33.53 82 SER A CA 1
ATOM 622 C C . SER A 1 82 ? 16.811 35.048 -13.436 1.00 33.53 82 SER A C 1
ATOM 624 O O . SER A 1 82 ? 17.594 34.274 -13.980 1.00 33.53 82 SER A O 1
ATOM 626 N N . ALA A 1 83 ? 17.149 36.219 -12.913 1.00 38.72 83 ALA A N 1
ATOM 627 C CA . ALA A 1 83 ? 18.413 36.919 -12.989 1.00 38.72 83 ALA A CA 1
ATOM 628 C C . ALA A 1 83 ? 19.402 36.459 -11.915 1.00 38.72 83 ALA A C 1
ATOM 630 O O . ALA A 1 83 ? 18.967 36.176 -10.808 1.00 38.72 83 ALA A O 1
ATOM 631 N N . THR A 1 84 ? 20.706 36.547 -12.210 1.00 34.50 84 THR A N 1
ATOM 632 C CA . THR A 1 84 ? 21.729 37.119 -11.308 1.00 34.50 84 THR A CA 1
ATOM 633 C C . THR A 1 84 ? 23.034 37.396 -12.071 1.00 34.50 84 THR A C 1
ATOM 635 O O . THR A 1 84 ? 23.722 36.461 -12.462 1.00 34.50 84 THR A O 1
ATOM 638 N N . GLY A 1 85 ? 23.333 38.689 -12.249 1.00 35.44 85 GLY A N 1
ATOM 639 C CA . GLY A 1 85 ? 24.636 39.356 -12.074 1.00 35.44 85 GLY A CA 1
ATOM 640 C C . GLY A 1 85 ? 25.907 38.843 -12.767 1.00 35.44 85 GLY A C 1
ATOM 641 O O . GLY A 1 85 ? 26.429 37.795 -12.405 1.00 35.44 85 GLY A O 1
ATOM 642 N N . GLY A 1 86 ? 26.510 39.704 -13.596 1.00 33.31 86 GLY A N 1
ATOM 643 C CA . GLY A 1 86 ? 27.965 39.721 -13.784 1.00 33.31 86 GLY A CA 1
ATOM 644 C C . GLY A 1 86 ? 28.450 40.154 -15.166 1.00 33.31 86 GLY A C 1
ATOM 645 O O . GLY A 1 86 ? 28.503 39.336 -16.069 1.00 33.31 86 GLY A O 1
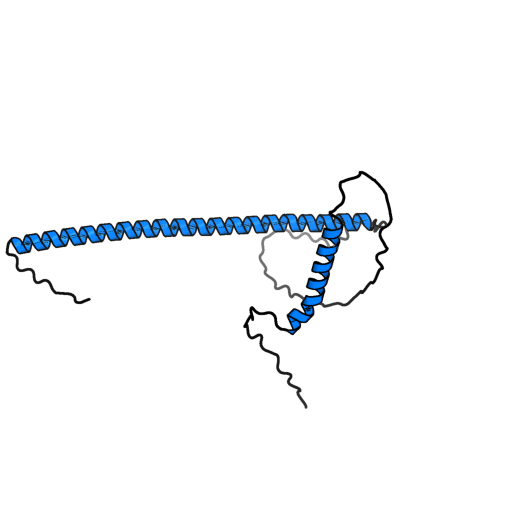ATOM 646 N N . ASP A 1 87 ? 28.873 41.415 -15.245 1.00 39.97 87 ASP A N 1
ATOM 647 C CA . ASP A 1 87 ? 29.875 41.975 -16.163 1.00 39.97 87 ASP A CA 1
ATOM 648 C C . ASP A 1 87 ? 29.563 42.066 -17.671 1.00 39.97 87 ASP A C 1
ATOM 650 O O . ASP A 1 87 ? 29.563 41.105 -18.439 1.00 39.97 87 ASP A O 1
ATOM 654 N N . VAL A 1 88 ? 29.340 43.313 -18.087 1.00 47.72 88 VAL A N 1
ATOM 655 C CA . VAL A 1 88 ? 29.257 43.765 -19.472 1.00 47.72 88 VAL A CA 1
ATOM 656 C C . VAL A 1 88 ? 30.675 43.830 -20.031 1.00 47.72 88 VAL A C 1
ATOM 658 O O . VAL A 1 88 ? 31.426 44.751 -19.713 1.00 47.72 88 VAL A O 1
ATOM 661 N N . LYS A 1 89 ? 31.016 42.899 -20.923 1.00 43.28 89 LYS A N 1
ATOM 662 C CA . LYS A 1 89 ? 32.081 43.119 -21.897 1.00 43.28 89 LYS A CA 1
ATOM 663 C C . LYS A 1 89 ? 31.536 42.883 -23.298 1.00 43.28 89 LYS A C 1
ATOM 665 O O . LYS A 1 89 ? 31.180 41.772 -23.676 1.00 43.28 89 LYS A O 1
ATOM 670 N N . ASP A 1 90 ? 31.428 44.001 -24.000 1.00 53.28 90 ASP A N 1
ATOM 671 C CA . ASP A 1 90 ? 31.178 44.136 -25.425 1.00 53.28 90 ASP A CA 1
ATOM 672 C C . ASP A 1 90 ? 32.178 43.267 -26.205 1.00 53.28 90 ASP A C 1
ATOM 674 O O . ASP A 1 90 ? 33.380 43.531 -26.214 1.00 53.28 90 ASP A O 1
ATOM 678 N N . GLU A 1 91 ? 31.682 42.186 -26.801 1.00 45.12 91 GLU A N 1
ATOM 679 C CA . GLU A 1 91 ? 32.389 41.425 -27.826 1.00 45.12 91 GLU A CA 1
ATOM 680 C C . GLU A 1 91 ? 31.335 40.975 -28.848 1.00 45.12 91 GLU A C 1
ATOM 682 O O . GLU A 1 91 ? 30.316 40.387 -28.463 1.00 45.12 91 GLU A O 1
ATOM 687 N N . PRO A 1 92 ? 31.492 41.316 -30.139 1.00 47.84 92 PRO A N 1
ATOM 688 C CA . PRO A 1 92 ? 30.448 41.111 -31.129 1.00 47.84 92 PRO A CA 1
ATOM 689 C C . PRO A 1 92 ? 30.092 39.630 -31.213 1.00 47.84 92 PRO A C 1
ATOM 691 O O . PRO A 1 92 ? 30.979 38.776 -31.265 1.00 47.84 92 PRO A O 1
ATOM 694 N N . GLN A 1 93 ? 28.784 39.357 -31.260 1.00 51.19 93 GLN A N 1
ATOM 695 C CA . GLN A 1 93 ? 28.156 38.064 -31.519 1.00 51.19 93 GLN A CA 1
ATOM 696 C C . GLN A 1 93 ? 28.887 37.309 -32.639 1.00 51.19 93 GLN A C 1
ATOM 698 O O . GLN A 1 93 ? 28.546 37.386 -33.819 1.00 51.19 93 GLN A O 1
ATOM 703 N N . THR A 1 94 ? 29.896 36.542 -32.248 1.00 50.94 94 THR A N 1
ATOM 704 C CA . THR A 1 94 ? 30.602 35.625 -33.121 1.00 50.94 94 THR A CA 1
ATOM 705 C C . THR A 1 94 ? 29.924 34.295 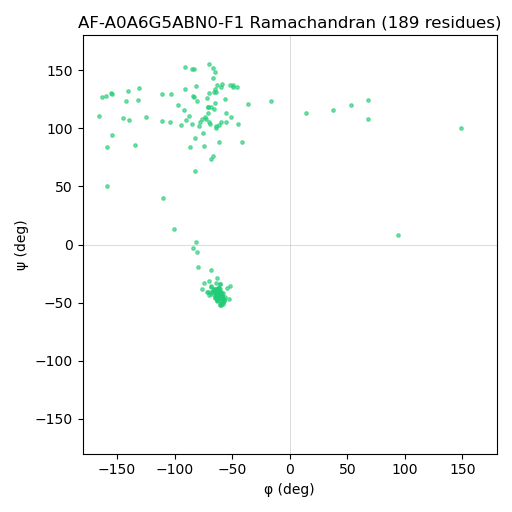-32.909 1.00 50.94 94 THR A C 1
ATOM 707 O O . THR A 1 94 ? 30.099 33.642 -31.883 1.00 50.94 94 THR A O 1
ATOM 710 N N . VAL A 1 95 ? 29.082 33.925 -33.876 1.00 47.41 95 VAL A N 1
ATOM 711 C CA . VAL A 1 95 ? 28.634 32.545 -34.067 1.00 47.41 95 VAL A CA 1
ATOM 712 C C . VAL A 1 95 ? 29.804 31.610 -33.744 1.00 47.41 95 VAL A C 1
ATOM 714 O O . VAL A 1 95 ? 30.838 31.736 -34.402 1.00 47.41 95 VAL A O 1
ATOM 717 N N . PRO A 1 96 ? 29.704 30.683 -32.771 1.00 48.44 96 PRO A N 1
ATOM 718 C CA . PRO A 1 96 ? 30.728 29.665 -32.594 1.00 48.44 96 PRO A CA 1
ATOM 719 C C . PRO A 1 96 ? 30.729 28.721 -33.804 1.00 48.44 96 PRO A C 1
ATOM 721 O O . PRO A 1 96 ? 30.239 27.598 -33.763 1.00 48.44 96 PRO A O 1
ATOM 724 N N . ARG A 1 97 ? 31.294 29.180 -34.922 1.00 54.00 97 ARG A N 1
ATOM 725 C CA . ARG A 1 97 ? 31.832 28.345 -35.989 1.00 54.00 97 ARG A CA 1
ATOM 726 C C . ARG A 1 97 ? 33.233 27.923 -35.557 1.00 54.00 97 ARG A C 1
ATOM 728 O O . ARG A 1 97 ? 34.222 28.271 -36.189 1.00 54.00 97 ARG A O 1
ATOM 735 N N . LEU A 1 98 ? 33.321 27.176 -34.459 1.00 49.97 98 LEU A N 1
ATOM 736 C CA . LEU A 1 98 ? 34.520 26.404 -34.159 1.00 49.97 98 LEU A CA 1
ATOM 737 C C . LEU A 1 98 ? 34.406 25.110 -34.955 1.00 49.97 98 LEU A C 1
ATOM 739 O O . LEU A 1 98 ? 33.751 24.145 -34.564 1.00 49.97 98 LEU A O 1
ATOM 743 N N . GLY A 1 99 ? 34.974 25.178 -36.156 1.00 53.66 99 GLY A N 1
ATOM 744 C CA . GLY A 1 99 ? 35.091 24.078 -37.089 1.00 53.66 99 GLY A CA 1
ATOM 745 C C . GLY A 1 99 ? 35.786 22.884 -36.451 1.00 53.66 99 GLY A C 1
ATOM 746 O O . GLY A 1 99 ? 36.998 22.869 -36.288 1.00 53.66 99 GLY A O 1
ATOM 747 N N . ALA A 1 100 ? 34.986 21.874 -36.135 1.00 53.66 100 ALA A N 1
ATOM 748 C CA . ALA A 1 100 ? 35.384 20.477 -36.088 1.00 53.66 100 ALA A CA 1
ATOM 749 C C . ALA A 1 100 ? 34.128 19.603 -36.218 1.00 53.66 100 ALA A C 1
ATOM 751 O O . ALA A 1 100 ? 33.904 18.696 -35.425 1.00 53.66 100 ALA A O 1
ATOM 752 N N . THR A 1 101 ? 33.274 19.854 -37.216 1.00 49.50 101 THR A N 1
ATOM 753 C CA . THR A 1 101 ? 32.626 18.691 -37.831 1.00 49.50 101 THR A CA 1
ATOM 754 C C . THR A 1 101 ? 33.750 18.012 -38.597 1.00 49.50 101 THR A C 1
ATOM 756 O O . THR A 1 101 ? 34.276 18.650 -39.517 1.00 49.50 101 THR A O 1
ATOM 759 N N . PRO A 1 102 ? 34.192 16.801 -38.209 1.00 60.66 102 PRO A N 1
ATOM 760 C CA . PRO A 1 102 ? 35.174 16.090 -39.007 1.00 60.66 102 PRO A CA 1
ATOM 761 C C . PRO A 1 102 ? 34.678 16.096 -40.457 1.00 60.66 102 PRO A C 1
ATOM 763 O O . PRO A 1 102 ? 33.466 15.928 -40.659 1.00 60.66 102 PRO A O 1
ATOM 766 N N . PRO A 1 103 ? 35.550 16.332 -41.455 1.00 50.22 103 PRO A N 1
ATOM 767 C CA . PRO A 1 103 ? 35.162 16.094 -42.835 1.00 50.22 103 PRO A CA 1
ATOM 768 C C . PRO A 1 103 ? 34.557 14.694 -42.870 1.00 50.22 103 PRO A C 1
ATOM 770 O O . PRO A 1 103 ? 35.066 13.791 -42.200 1.00 50.22 103 PRO A O 1
ATOM 773 N N . LEU A 1 104 ? 33.432 14.529 -43.563 1.00 55.06 104 LEU A N 1
ATOM 774 C CA . LEU A 1 104 ? 32.843 13.215 -43.776 1.00 55.06 104 LEU A CA 1
ATOM 775 C C . LEU A 1 104 ? 33.793 12.440 -44.700 1.00 55.06 104 LEU A C 1
ATOM 777 O O . LEU A 1 104 ? 33.524 12.268 -45.885 1.00 55.06 104 LEU A O 1
ATOM 781 N N . SER A 1 105 ? 34.938 12.006 -44.163 1.00 58.97 105 SER A N 1
ATOM 782 C CA . SER A 1 105 ? 35.667 10.853 -44.666 1.00 58.97 105 SER A CA 1
ATOM 783 C C . SER A 1 105 ? 34.622 9.767 -44.873 1.00 58.97 105 SER A C 1
ATOM 785 O O . SER A 1 105 ? 33.772 9.640 -43.987 1.00 58.97 105 SER A O 1
ATOM 787 N N . PRO A 1 106 ? 34.632 9.031 -45.997 1.00 66.00 106 PRO A N 1
ATOM 788 C CA . PRO A 1 106 ? 33.682 7.954 -46.240 1.00 66.00 106 PRO A CA 1
ATOM 789 C C . PRO A 1 106 ? 33.552 7.094 -44.981 1.00 66.00 106 PRO A C 1
ATOM 791 O O . PRO A 1 106 ? 34.476 6.377 -44.602 1.00 66.00 106 PRO A O 1
ATOM 794 N N . ILE A 1 107 ? 32.447 7.287 -44.258 1.00 63.88 107 ILE A N 1
ATOM 795 C CA . ILE A 1 107 ? 32.195 6.600 -43.002 1.00 63.88 107 ILE A CA 1
ATOM 796 C C . ILE A 1 107 ? 31.913 5.170 -43.417 1.00 63.88 107 ILE A C 1
ATOM 798 O O . ILE A 1 107 ? 30.968 4.930 -44.168 1.00 63.88 107 ILE A O 1
ATOM 802 N N . ASP A 1 108 ? 32.740 4.236 -42.955 1.00 75.69 108 ASP A N 1
ATOM 803 C CA . ASP A 1 108 ? 32.457 2.823 -43.143 1.00 75.69 108 ASP A CA 1
ATOM 804 C C . ASP A 1 108 ? 31.062 2.545 -42.559 1.00 75.69 108 ASP A C 1
ATOM 806 O O . ASP A 1 108 ? 30.822 2.684 -41.353 1.00 75.69 108 ASP A O 1
ATOM 810 N N . MET A 1 109 ? 30.117 2.208 -43.441 1.00 77.81 109 MET A N 1
ATOM 811 C CA . M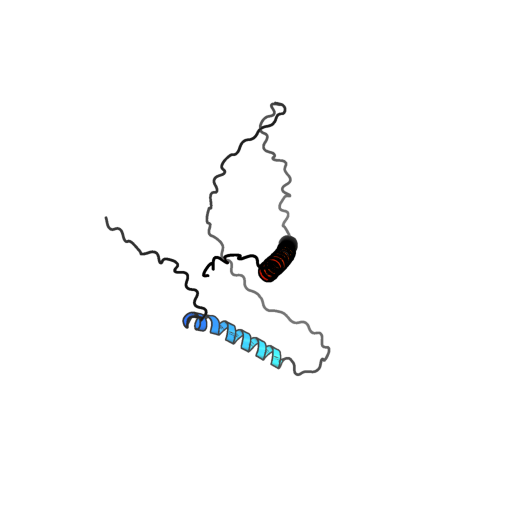ET A 1 109 ? 28.723 1.926 -43.099 1.00 77.81 109 MET A CA 1
ATOM 812 C C . MET A 1 109 ? 28.631 0.890 -41.975 1.00 77.81 109 MET A C 1
ATOM 814 O O . MET A 1 109 ? 27.814 1.029 -41.063 1.00 77.81 109 MET A O 1
ATOM 818 N N . ARG A 1 110 ? 29.544 -0.089 -41.971 1.00 76.69 110 ARG A N 1
ATOM 819 C CA . ARG A 1 110 ? 29.611 -1.162 -40.976 1.00 76.69 110 ARG A CA 1
ATOM 820 C C . ARG A 1 110 ? 30.019 -0.642 -39.593 1.00 76.69 110 ARG A C 1
ATOM 822 O O . ARG A 1 110 ? 29.492 -1.099 -38.575 1.00 76.69 110 ARG A O 1
ATOM 829 N N . ASP A 1 111 ? 30.899 0.353 -39.537 1.00 83.44 111 ASP A N 1
ATOM 830 C CA . ASP A 1 111 ? 31.291 1.003 -38.284 1.00 83.44 111 ASP A CA 1
ATOM 831 C C . ASP A 1 111 ? 30.205 1.960 -37.776 1.00 83.44 111 ASP A C 1
ATOM 833 O O . ASP A 1 111 ? 29.908 1.993 -36.577 1.00 83.44 111 ASP A O 1
ATOM 837 N N . GLN A 1 112 ? 29.533 2.687 -38.673 1.00 85.62 112 GLN A N 1
ATOM 838 C CA . GLN A 1 112 ? 28.411 3.553 -38.301 1.00 85.62 112 GLN A CA 1
ATOM 839 C C . GLN A 1 112 ? 27.240 2.756 -37.708 1.00 85.62 112 GLN A C 1
ATOM 841 O O . GLN A 1 112 ? 26.625 3.184 -36.724 1.00 85.62 112 GLN A O 1
ATOM 846 N N . GLU A 1 113 ? 26.941 1.590 -38.283 1.00 85.25 113 GLU A N 1
ATOM 847 C CA . GLU A 1 113 ? 25.946 0.642 -37.778 1.00 85.25 113 GLU A CA 1
ATOM 848 C C . GLU A 1 113 ? 26.327 0.101 -36.397 1.00 85.25 113 GLU A C 1
ATOM 850 O O . GLU A 1 113 ? 25.496 0.126 -35.478 1.00 85.25 113 GLU A O 1
ATOM 855 N N . ARG A 1 114 ? 27.595 -0.294 -36.203 1.00 91.94 114 ARG A N 1
ATOM 856 C CA . ARG A 1 114 ? 28.116 -0.748 -34.902 1.00 91.94 114 ARG A CA 1
ATOM 857 C C . ARG A 1 114 ? 27.940 0.327 -33.826 1.00 91.94 114 ARG A C 1
ATOM 859 O O . ARG A 1 114 ? 27.362 0.052 -32.773 1.00 91.94 114 ARG A O 1
ATOM 866 N N . ILE A 1 115 ? 28.346 1.567 -34.110 1.00 87.81 115 ILE A N 1
ATOM 867 C CA . ILE A 1 115 ? 28.256 2.694 -33.166 1.00 87.81 115 ILE A CA 1
ATOM 868 C C . ILE A 1 115 ? 26.792 3.029 -32.831 1.00 87.81 115 ILE A C 1
ATOM 870 O O . ILE A 1 115 ? 26.451 3.281 -31.669 1.00 87.81 115 ILE A O 1
ATOM 874 N N . LYS A 1 116 ? 25.884 3.021 -33.817 1.00 94.75 116 LYS A N 1
ATOM 875 C CA . LYS A 1 116 ? 24.443 3.241 -33.580 1.00 94.75 116 LYS A CA 1
ATOM 876 C C . LYS A 1 116 ? 23.849 2.149 -32.689 1.00 94.75 116 LYS A C 1
ATOM 878 O O . LYS A 1 116 ? 23.093 2.466 -31.761 1.00 94.75 116 LYS A O 1
ATOM 883 N N . LEU A 1 117 ? 24.200 0.886 -32.936 1.00 94.88 117 LEU A N 1
ATOM 884 C CA . LEU A 1 117 ? 23.738 -0.244 -32.134 1.00 94.88 117 LEU A CA 1
ATOM 885 C C . LEU A 1 117 ? 24.252 -0.156 -30.694 1.00 94.88 117 LEU A C 1
ATOM 887 O O . LEU A 1 117 ? 23.471 -0.340 -29.758 1.00 94.88 117 LEU A O 1
ATOM 891 N N . GLU A 1 118 ? 25.525 0.185 -30.493 1.00 96.31 118 GLU A N 1
ATOM 892 C CA . GLU A 1 118 ? 26.098 0.381 -29.158 1.00 96.31 118 GLU A CA 1
ATOM 893 C C . GLU A 1 118 ? 25.409 1.511 -28.394 1.00 96.31 118 GLU A C 1
ATOM 895 O O . GLU A 1 118 ? 25.006 1.319 -27.245 1.00 96.31 118 GLU A O 1
ATOM 900 N N . ARG A 1 119 ? 25.153 2.654 -29.041 1.00 96.50 119 ARG A N 1
ATOM 901 C CA . ARG A 1 119 ? 24.379 3.753 -28.437 1.00 96.50 119 ARG A CA 1
ATOM 902 C C . ARG A 1 119 ? 22.966 3.309 -28.054 1.00 96.50 119 ARG A C 1
ATOM 904 O O . ARG A 1 119 ? 22.482 3.662 -26.978 1.00 96.50 119 ARG A O 1
ATOM 911 N N . LYS A 1 120 ? 22.297 2.514 -28.899 1.00 97.31 120 LYS A N 1
ATOM 912 C CA . LYS A 1 120 ? 20.968 1.949 -28.601 1.00 97.31 120 LYS A CA 1
ATOM 913 C C . LYS A 1 120 ? 21.025 0.996 -27.400 1.00 97.31 120 LYS A C 1
ATOM 915 O O . LYS A 1 120 ? 20.193 1.118 -26.500 1.00 97.31 120 LYS A O 1
ATOM 920 N N . ARG A 1 121 ? 22.024 0.106 -27.344 1.00 98.06 121 ARG A N 1
ATOM 921 C CA . ARG A 1 121 ? 22.258 -0.816 -26.217 1.00 98.06 121 ARG A CA 1
ATOM 922 C C . ARG A 1 121 ? 22.547 -0.065 -24.920 1.00 98.06 121 ARG A C 1
ATOM 924 O O . ARG A 1 121 ? 21.972 -0.408 -23.892 1.00 98.06 121 ARG A O 1
ATOM 931 N N . LEU A 1 122 ? 23.376 0.977 -24.963 1.00 97.31 122 LEU A N 1
ATOM 932 C CA . LEU A 1 122 ? 23.700 1.793 -23.794 1.00 97.31 122 LEU A CA 1
ATOM 933 C C . LEU A 1 122 ? 22.462 2.515 -23.253 1.00 97.31 122 LEU A C 1
ATOM 935 O O . LEU A 1 122 ? 22.175 2.430 -22.059 1.00 97.31 122 LEU A O 1
ATOM 939 N N . ARG A 1 123 ? 21.678 3.158 -24.128 1.00 97.19 123 ARG A N 1
ATOM 940 C CA . ARG A 1 123 ? 20.416 3.799 -23.725 1.00 97.19 123 ARG A CA 1
ATOM 941 C C . ARG A 1 123 ? 19.442 2.800 -23.101 1.00 97.19 123 ARG A C 1
ATOM 943 O O . ARG A 1 123 ? 18.869 3.092 -22.055 1.00 97.19 123 ARG A O 1
ATOM 950 N N . ASN A 1 124 ? 19.288 1.614 -23.694 1.00 98.12 124 ASN A N 1
ATOM 951 C CA . ASN A 1 124 ? 18.428 0.568 -23.140 1.00 98.12 124 ASN A CA 1
ATOM 952 C C . ASN A 1 124 ? 18.935 0.065 -21.779 1.00 98.12 124 ASN A C 1
ATOM 954 O O . ASN A 1 124 ? 18.141 -0.057 -20.849 1.00 98.12 124 ASN A O 1
ATOM 958 N N . ARG A 1 125 ? 20.251 -0.131 -21.624 1.00 98.19 125 ARG A N 1
ATOM 959 C CA . ARG A 1 125 ? 20.874 -0.521 -20.351 1.00 98.19 125 ARG A CA 1
ATOM 960 C C . ARG A 1 125 ? 20.561 0.490 -19.245 1.00 98.19 125 ARG A C 1
ATOM 962 O O . ARG A 1 125 ? 20.122 0.098 -18.168 1.00 98.19 125 ARG A O 1
ATOM 969 N N . ILE A 1 126 ? 20.720 1.785 -19.525 1.00 97.88 126 ILE A N 1
ATOM 970 C CA . ILE A 1 126 ? 20.410 2.863 -18.573 1.00 97.88 126 ILE A CA 1
ATOM 971 C C . ILE A 1 126 ? 18.912 2.880 -18.235 1.00 97.88 126 ILE A C 1
ATOM 973 O O . ILE A 1 126 ? 18.541 2.962 -17.062 1.00 97.88 126 ILE A O 1
ATOM 977 N N . ALA A 1 127 ? 18.042 2.758 -19.243 1.00 98.38 127 ALA A N 1
ATOM 978 C CA . ALA A 1 127 ? 16.594 2.734 -19.045 1.00 98.38 127 ALA A CA 1
ATOM 979 C C . ALA A 1 127 ? 16.145 1.538 -18.189 1.00 98.38 127 ALA A C 1
ATOM 981 O O . ALA A 1 127 ? 15.358 1.715 -17.258 1.00 98.38 127 ALA A O 1
ATOM 982 N N . ALA A 1 128 ? 16.688 0.344 -18.443 1.00 98.31 128 ALA A N 1
ATOM 983 C CA . ALA A 1 128 ? 16.410 -0.859 -17.666 1.00 98.31 128 ALA A CA 1
ATOM 984 C C . ALA A 1 128 ? 16.834 -0.692 -16.200 1.00 98.31 128 ALA A C 1
ATOM 986 O O . ALA A 1 128 ? 16.044 -0.979 -15.298 1.00 98.31 128 ALA A O 1
ATOM 987 N N . SER A 1 129 ? 18.032 -0.155 -15.946 1.00 98.31 129 SER A N 1
ATOM 988 C CA . SER A 1 129 ? 18.493 0.151 -14.586 1.00 98.31 129 SER A CA 1
ATOM 989 C C . SER A 1 129 ? 17.581 1.161 -13.883 1.00 98.31 129 SER A C 1
ATOM 991 O O . SER A 1 129 ? 17.196 0.939 -12.736 1.00 98.31 129 SER A O 1
ATOM 993 N N . LYS A 1 130 ? 17.152 2.232 -14.568 1.00 98.69 130 LYS A N 1
ATOM 994 C CA . LYS A 1 130 ? 16.217 3.226 -14.007 1.00 98.69 130 LYS A CA 1
ATOM 995 C C . LYS A 1 130 ? 14.840 2.622 -13.719 1.00 98.69 130 LYS A C 1
ATOM 997 O O . LYS A 1 130 ? 14.247 2.931 -12.690 1.00 98.69 130 LYS A O 1
ATOM 1002 N N . CYS A 1 131 ? 14.341 1.747 -14.592 1.00 98.69 131 CYS A N 1
ATOM 1003 C CA . CYS A 1 131 ? 13.081 1.030 -14.394 1.00 98.69 131 CYS A CA 1
ATOM 1004 C C . CYS A 1 131 ? 13.150 0.110 -13.164 1.00 98.69 131 CYS A C 1
ATOM 1006 O O . CYS A 1 131 ? 12.285 0.186 -12.291 1.00 98.69 131 CYS A O 1
ATOM 1008 N N . ARG A 1 132 ? 14.223 -0.685 -13.040 1.00 98.69 132 ARG A N 1
ATOM 1009 C CA . ARG A 1 132 ? 14.480 -1.538 -11.867 1.00 98.69 132 ARG A CA 1
ATOM 1010 C C . ARG A 1 132 ? 14.572 -0.715 -10.583 1.00 98.69 132 ARG A C 1
ATOM 1012 O O . ARG A 1 132 ? 13.903 -1.055 -9.613 1.00 98.69 132 ARG A O 1
ATOM 1019 N N . LYS A 1 133 ? 15.315 0.400 -10.604 1.00 98.62 133 LYS A N 1
ATOM 1020 C CA . LYS A 1 133 ? 15.433 1.321 -9.464 1.00 98.62 133 LYS A CA 1
ATOM 1021 C C . LYS A 1 133 ? 14.068 1.858 -9.028 1.00 98.62 133 LYS A C 1
ATOM 1023 O O . LYS A 1 133 ? 13.706 1.701 -7.870 1.00 98.62 133 LYS A O 1
ATOM 1028 N N . ARG A 1 134 ? 13.265 2.392 -9.957 1.00 98.69 134 ARG A N 1
ATOM 1029 C CA . ARG A 1 134 ? 11.907 2.883 -9.649 1.00 98.69 134 ARG A CA 1
ATOM 1030 C C . ARG A 1 134 ? 10.995 1.784 -9.0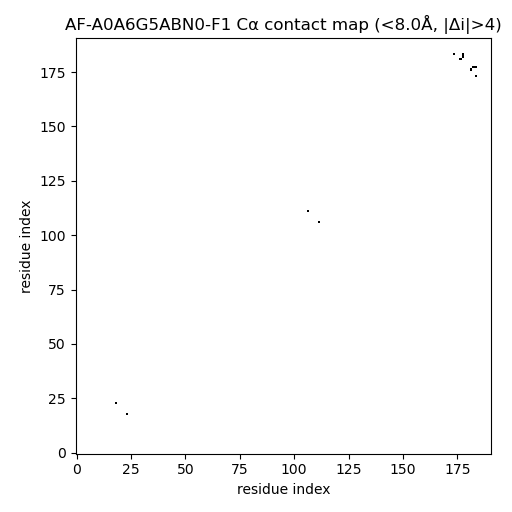98 1.00 98.69 134 ARG A C 1
ATOM 1032 O O . ARG A 1 134 ? 10.186 2.055 -8.215 1.00 98.69 134 ARG A O 1
ATOM 1039 N N . LYS A 1 135 ? 11.100 0.553 -9.612 1.00 98.75 135 LYS A N 1
ATOM 1040 C CA . LYS A 1 135 ? 10.326 -0.589 -9.104 1.00 98.75 135 LYS A CA 1
ATOM 1041 C C . LYS A 1 135 ? 10.696 -0.899 -7.653 1.00 98.75 135 LYS A C 1
ATOM 1043 O O . LYS A 1 135 ? 9.793 -1.046 -6.838 1.00 98.75 135 LYS A O 1
ATOM 1048 N N . LEU A 1 136 ? 11.989 -0.953 -7.337 1.00 98.75 136 LEU A N 1
ATOM 1049 C CA . LEU A 1 136 ? 12.476 -1.186 -5.974 1.00 98.75 136 LEU A CA 1
ATOM 1050 C C . LEU A 1 136 ? 12.085 -0.051 -5.023 1.00 98.75 136 LEU A C 1
ATOM 1052 O O . LEU A 1 136 ? 11.580 -0.323 -3.943 1.00 98.75 136 LEU A O 1
ATOM 1056 N N . GLU A 1 137 ? 12.213 1.208 -5.446 1.00 98.75 137 GLU A N 1
ATOM 1057 C CA . GLU A 1 137 ? 11.736 2.362 -4.668 1.00 98.75 137 GLU A CA 1
ATOM 1058 C C . GLU A 1 137 ? 10.234 2.267 -4.380 1.00 98.75 137 GLU A C 1
ATOM 1060 O O . GLU A 1 137 ? 9.788 2.550 -3.271 1.00 98.75 137 GLU A O 1
ATOM 1065 N N . ARG A 1 138 ? 9.431 1.846 -5.366 1.00 98.69 138 ARG A N 1
ATOM 1066 C CA . ARG A 1 138 ? 7.991 1.660 -5.170 1.00 98.69 138 ARG A CA 1
ATOM 1067 C C . ARG A 1 138 ? 7.683 0.517 -4.205 1.00 98.69 138 ARG A C 1
ATOM 1069 O O . ARG A 1 138 ? 6.768 0.670 -3.407 1.00 98.69 138 ARG A O 1
ATOM 1076 N N . ILE A 1 139 ? 8.413 -0.596 -4.284 1.00 98.62 139 ILE A N 1
ATOM 1077 C CA . ILE A 1 139 ? 8.283 -1.711 -3.334 1.00 98.62 139 ILE A CA 1
ATOM 1078 C C . ILE A 1 139 ? 8.609 -1.218 -1.921 1.00 98.62 139 ILE A C 1
ATOM 1080 O O . ILE A 1 139 ? 7.755 -1.317 -1.049 1.00 98.62 139 ILE A O 1
ATOM 1084 N N . SER A 1 140 ? 9.758 -0.567 -1.739 1.00 98.75 140 SER A N 1
ATOM 1085 C CA . SER A 1 140 ? 10.198 -0.031 -0.447 1.00 98.75 140 SER A CA 1
ATOM 1086 C C . SER A 1 140 ? 9.181 0.934 0.176 1.00 98.75 140 SER A C 1
ATOM 1088 O O . SER A 1 140 ? 8.832 0.781 1.342 1.00 98.75 140 SER A O 1
ATOM 1090 N N . ARG A 1 141 ? 8.613 1.868 -0.603 1.00 98.75 141 ARG A N 1
ATOM 1091 C CA . ARG A 1 141 ? 7.555 2.774 -0.106 1.00 98.75 141 ARG A CA 1
ATOM 1092 C C . ARG A 1 141 ? 6.286 2.039 0.325 1.00 98.75 141 ARG A C 1
ATOM 1094 O O . ARG A 1 141 ? 5.607 2.461 1.255 1.00 98.75 141 ARG A O 1
ATOM 1101 N N . LEU A 1 142 ? 5.912 0.979 -0.392 1.00 98.88 142 LEU A N 1
ATOM 1102 C CA . LEU A 1 142 ? 4.740 0.181 -0.032 1.00 98.88 142 LEU A CA 1
ATOM 1103 C C . LEU A 1 142 ? 5.001 -0.636 1.236 1.00 98.88 142 LEU A C 1
ATOM 1105 O O . LEU A 1 142 ? 4.123 -0.705 2.090 1.00 98.88 142 LEU A O 1
ATOM 1109 N N . GLU A 1 143 ? 6.195 -1.207 1.378 1.00 98.75 143 GLU A N 1
ATOM 1110 C CA . GLU A 1 143 ? 6.625 -1.923 2.583 1.00 98.75 143 GLU A CA 1
ATOM 1111 C C . GLU A 1 143 ? 6.642 -1.001 3.808 1.00 98.75 143 GLU A C 1
ATOM 1113 O O . GLU A 1 143 ? 6.090 -1.364 4.845 1.00 98.75 143 GLU A O 1
ATOM 1118 N N . GLU A 1 144 ? 7.170 0.218 3.670 1.00 98.81 144 GLU A N 1
ATOM 1119 C CA . GLU A 1 144 ? 7.138 1.252 4.711 1.00 98.81 144 GLU A CA 1
ATOM 1120 C C . GLU A 1 144 ? 5.700 1.612 5.108 1.00 98.81 144 GLU A C 1
ATOM 1122 O O . GLU A 1 144 ? 5.366 1.630 6.291 1.00 98.81 144 GLU A O 1
ATOM 1127 N N . LYS A 1 145 ? 4.804 1.815 4.131 1.00 98.75 145 LYS A N 1
ATOM 1128 C CA . LYS A 1 145 ? 3.390 2.108 4.410 1.00 98.75 145 LYS A CA 1
ATOM 1129 C C . LYS A 1 145 ? 2.688 0.952 5.124 1.00 98.75 145 LYS A C 1
ATOM 1131 O O . LYS A 1 145 ? 1.891 1.186 6.028 1.00 98.75 145 LYS A O 1
ATOM 1136 N N . VAL A 1 146 ? 2.969 -0.290 4.731 1.00 98.88 146 VAL A N 1
ATOM 1137 C CA . VAL A 1 146 ? 2.438 -1.478 5.416 1.00 98.88 146 VAL A CA 1
ATOM 1138 C C . VAL A 1 146 ? 2.966 -1.553 6.843 1.00 98.88 146 VAL A C 1
ATOM 1140 O O . VAL A 1 146 ? 2.193 -1.851 7.750 1.00 98.88 146 VAL A O 1
ATOM 1143 N N . HIS A 1 147 ? 4.252 -1.276 7.052 1.00 98.81 147 HIS A N 1
ATOM 1144 C CA . HIS A 1 147 ? 4.838 -1.236 8.385 1.00 98.81 147 HIS A CA 1
ATOM 1145 C C . HIS A 1 147 ? 4.152 -0.173 9.252 1.00 98.81 147 HIS A C 1
ATOM 1147 O O . HIS A 1 147 ? 3.672 -0.501 10.332 1.00 98.81 147 HIS A O 1
ATOM 1153 N N . ALA A 1 148 ? 4.032 1.064 8.763 1.00 98.69 148 ALA A N 1
ATOM 1154 C CA . ALA A 1 148 ? 3.384 2.158 9.485 1.00 98.69 148 ALA A CA 1
ATOM 1155 C C . ALA A 1 148 ? 1.933 1.822 9.872 1.00 98.69 148 ALA A C 1
ATOM 1157 O O . ALA A 1 148 ? 1.570 1.927 11.040 1.00 98.69 148 ALA A O 1
ATOM 1158 N N . LEU A 1 149 ? 1.131 1.324 8.922 1.00 98.75 149 LEU A N 1
ATOM 1159 C CA . LEU A 1 149 ? -0.259 0.934 9.187 1.00 98.75 149 LEU A CA 1
ATOM 1160 C C . LEU A 1 149 ? -0.369 -0.233 10.179 1.00 98.75 149 LEU A C 1
ATOM 1162 O O . LEU A 1 149 ? -1.322 -0.296 10.950 1.00 98.75 149 LEU A O 1
ATOM 1166 N N . LYS A 1 150 ? 0.583 -1.174 10.178 1.00 98.75 150 LYS A N 1
ATOM 1167 C CA . LYS A 1 150 ? 0.619 -2.259 11.171 1.00 98.75 150 LYS A CA 1
ATOM 1168 C C . LYS A 1 150 ? 0.933 -1.736 12.567 1.00 98.75 150 LYS A C 1
ATOM 1170 O O . LYS A 1 150 ? 0.301 -2.186 13.520 1.00 98.75 150 LYS A O 1
ATOM 1175 N N . THR A 1 151 ? 1.884 -0.812 12.680 1.00 98.69 151 THR A N 1
ATOM 1176 C CA . THR A 1 151 ? 2.219 -0.154 13.946 1.00 98.69 151 THR A CA 1
ATOM 1177 C C . THR A 1 151 ? 1.006 0.590 14.497 1.00 98.69 151 THR A C 1
ATOM 1179 O O . THR A 1 151 ? 0.585 0.294 15.610 1.00 98.69 151 THR A O 1
ATOM 1182 N N . GLU A 1 152 ? 0.367 1.439 13.689 1.00 98.62 152 GLU A N 1
ATOM 1183 C CA . GLU A 1 152 ? -0.831 2.188 14.092 1.00 98.62 152 GLU A CA 1
ATOM 1184 C C . GLU A 1 152 ? -1.980 1.256 14.505 1.00 98.62 152 GLU A C 1
ATOM 1186 O O . GLU A 1 152 ? -2.614 1.454 15.536 1.00 98.62 152 GLU A O 1
ATOM 1191 N N . ASN A 1 153 ? -2.227 0.181 13.752 1.00 98.62 153 ASN A N 1
ATOM 1192 C CA . ASN A 1 153 ? -3.269 -0.785 14.105 1.00 98.62 153 ASN A CA 1
ATOM 1193 C C . ASN A 1 153 ? -2.960 -1.508 15.430 1.00 98.62 153 ASN A C 1
ATOM 1195 O O . ASN A 1 153 ? -3.853 -1.729 16.247 1.00 98.62 153 ASN A O 1
ATOM 1199 N N . SER A 1 154 ? -1.687 -1.831 15.683 1.00 98.62 154 SER A N 1
ATOM 1200 C CA . SER A 1 154 ? -1.258 -2.383 16.970 1.00 98.62 154 SER A CA 1
ATOM 1201 C C . SER A 1 154 ? -1.499 -1.394 18.114 1.00 98.62 154 SER A C 1
ATOM 1203 O O . SER A 1 154 ? -2.005 -1.797 19.158 1.00 98.62 154 SER A O 1
ATOM 1205 N N . GLU A 1 155 ? -1.169 -0.116 17.929 1.00 98.56 155 GLU A N 1
ATOM 1206 C CA . GLU A 1 155 ? -1.388 0.948 18.919 1.00 98.56 155 GLU A CA 1
ATOM 1207 C C . GLU A 1 155 ? -2.879 1.184 19.190 1.00 98.56 155 GLU A C 1
ATOM 1209 O O . GLU A 1 155 ? -3.308 1.241 20.339 1.00 98.56 155 GLU A O 1
ATOM 1214 N N . LEU A 1 156 ? -3.716 1.234 18.155 1.00 98.62 156 LEU A N 1
ATOM 1215 C CA . LEU A 1 156 ? -5.169 1.307 18.333 1.00 98.62 156 LEU A CA 1
ATOM 1216 C C . LEU A 1 156 ? -5.703 0.072 19.072 1.00 98.62 156 LEU A C 1
ATOM 1218 O O . LEU A 1 156 ? -6.579 0.189 19.932 1.00 98.62 156 LEU A O 1
ATOM 1222 N N . GLY A 1 157 ? -5.141 -1.107 18.796 1.00 98.69 157 GLY A N 1
ATOM 1223 C CA . GLY A 1 157 ? -5.434 -2.337 19.527 1.00 98.69 157 GLY A CA 1
ATOM 1224 C C . GLY A 1 157 ? -5.118 -2.238 21.023 1.00 98.69 157 GLY A C 1
ATOM 1225 O O . GLY A 1 157 ? -5.941 -2.652 21.846 1.00 98.69 157 GLY A O 1
ATOM 1226 N N . THR A 1 158 ? -3.978 -1.648 21.401 1.00 98.62 158 THR A N 1
ATOM 1227 C CA . THR A 1 158 ? -3.638 -1.442 22.821 1.00 98.62 158 THR A CA 1
ATOM 1228 C C . THR A 1 158 ? -4.582 -0.442 23.484 1.00 98.62 158 THR A C 1
ATOM 1230 O O . THR A 1 158 ? -5.063 -0.714 24.585 1.00 98.62 158 THR A O 1
ATOM 1233 N N . VAL A 1 159 ? -4.941 0.652 22.804 1.00 98.56 159 VAL A N 1
ATOM 1234 C CA . VAL A 1 159 ? -5.920 1.635 23.303 1.00 98.56 159 VAL A CA 1
ATOM 1235 C C . VAL A 1 159 ? -7.278 0.977 23.563 1.00 98.56 159 VAL A C 1
ATOM 1237 O O . VAL A 1 159 ? -7.861 1.162 24.632 1.00 98.56 159 VAL A O 1
ATOM 1240 N N . VAL A 1 160 ? -7.768 0.152 22.633 1.00 98.69 160 VAL A N 1
ATOM 1241 C CA . VAL A 1 160 ? -9.019 -0.603 22.817 1.00 98.69 160 VAL A CA 1
ATOM 1242 C C . VAL A 1 160 ? -8.929 -1.543 24.020 1.00 98.69 160 VAL A C 1
ATOM 1244 O O . VAL A 1 160 ? -9.892 -1.632 24.783 1.00 98.69 160 VAL A O 1
ATOM 1247 N N . SER A 1 161 ? -7.796 -2.224 24.218 1.00 98.44 161 SER A N 1
ATOM 1248 C CA . SER A 1 161 ? -7.587 -3.088 25.388 1.00 98.44 161 SER A CA 1
ATOM 1249 C C . SER A 1 161 ? -7.690 -2.297 26.693 1.00 98.44 161 SER A C 1
ATOM 1251 O O . SER A 1 161 ? -8.461 -2.668 27.573 1.00 98.44 161 SER A O 1
ATOM 1253 N N . VAL A 1 162 ? -6.998 -1.158 26.787 1.00 98.44 162 VAL A N 1
ATOM 1254 C CA . VAL A 1 162 ? -7.014 -0.300 27.984 1.00 98.44 162 VAL A CA 1
ATOM 1255 C C . VAL A 1 162 ? -8.420 0.219 28.285 1.00 98.44 162 VAL A C 1
ATOM 1257 O O . VAL A 1 162 ? -8.854 0.204 29.439 1.00 98.44 162 VAL A O 1
ATOM 1260 N N . LEU A 1 163 ? -9.162 0.646 27.260 1.00 98.50 163 LEU A N 1
ATOM 1261 C CA . LEU A 1 163 ? -10.539 1.111 27.432 1.00 98.50 163 LEU A CA 1
ATOM 1262 C C . LEU A 1 163 ? -11.466 -0.019 27.893 1.00 98.50 163 LEU A C 1
ATOM 1264 O O . LEU A 1 163 ? -12.302 0.197 28.771 1.00 98.50 163 LEU A O 1
ATOM 1268 N N . ARG A 1 164 ? -11.302 -1.237 27.362 1.00 98.25 164 ARG A N 1
ATOM 1269 C CA . ARG A 1 164 ? -12.046 -2.417 27.831 1.00 98.25 164 ARG A CA 1
ATOM 1270 C C . ARG A 1 164 ? -11.743 -2.723 29.297 1.00 98.25 164 ARG A C 1
ATOM 1272 O O . ARG A 1 164 ? -12.683 -2.948 30.060 1.00 98.25 164 ARG A O 1
ATOM 1279 N N . ASP A 1 165 ? -10.480 -2.646 29.708 1.00 98.31 165 ASP A N 1
ATOM 1280 C CA . ASP A 1 165 ? -10.073 -2.851 31.101 1.00 98.31 165 ASP A CA 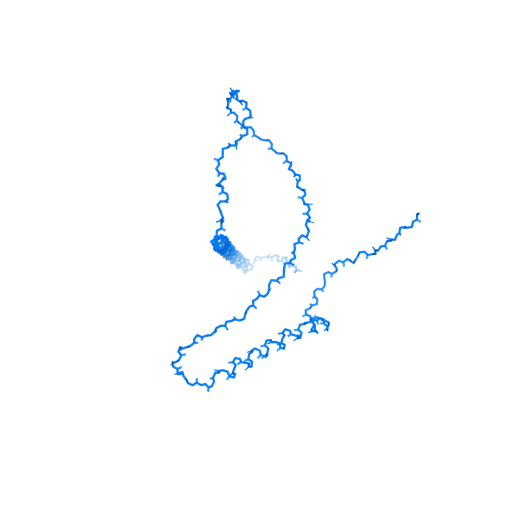1
ATOM 1281 C C . ASP A 1 165 ? -10.637 -1.765 32.024 1.00 98.31 165 ASP A C 1
ATOM 1283 O O . ASP A 1 165 ? -11.088 -2.051 33.133 1.00 98.31 165 ASP A O 1
ATOM 1287 N N . GLN A 1 166 ? -10.667 -0.507 31.575 1.00 98.19 166 GLN A N 1
ATOM 1288 C CA . GLN A 1 166 ? -11.284 0.590 32.322 1.00 98.19 166 GLN A CA 1
ATOM 1289 C C . GLN A 1 166 ? -12.795 0.390 32.478 1.00 98.19 166 GLN A C 1
ATOM 1291 O O . GLN A 1 166 ? -13.313 0.533 33.584 1.00 98.19 166 GLN A O 1
ATOM 1296 N N . VAL A 1 167 ? -13.497 -0.004 31.411 1.00 98.12 167 VAL A N 1
ATOM 1297 C CA . VAL A 1 167 ? -14.927 -0.337 31.477 1.00 98.12 167 VAL A CA 1
ATOM 1298 C C . VAL A 1 167 ? -15.167 -1.506 32.431 1.00 98.12 167 VAL A C 1
ATOM 1300 O O . VAL A 1 167 ? -16.109 -1.459 33.219 1.00 98.12 167 VAL A O 1
ATOM 1303 N N . CYS A 1 168 ? -14.325 -2.542 32.399 1.00 97.62 168 CYS A N 1
ATOM 1304 C CA . CYS A 1 168 ? -14.443 -3.682 33.306 1.00 97.62 168 CYS A CA 1
ATOM 1305 C C . CYS A 1 168 ? -14.240 -3.268 34.771 1.00 97.62 168 CYS A C 1
ATOM 1307 O O . CYS A 1 168 ? -15.046 -3.640 35.624 1.00 97.62 168 CYS A O 1
ATOM 1309 N N . ARG A 1 169 ? -13.215 -2.455 35.059 1.00 97.81 169 ARG A N 1
ATOM 1310 C CA . ARG A 1 169 ? -12.958 -1.918 36.406 1.00 97.81 169 ARG A CA 1
ATOM 1311 C C . ARG A 1 169 ? -14.134 -1.095 36.925 1.00 97.81 169 ARG A C 1
ATOM 1313 O O . ARG A 1 169 ? -14.647 -1.391 37.999 1.00 97.81 169 ARG A O 1
ATOM 1320 N N . LEU A 1 170 ? -14.623 -0.144 36.130 1.00 96.69 170 LEU A N 1
ATOM 1321 C CA . LEU A 1 170 ? -15.759 0.698 36.512 1.00 96.69 170 LEU A CA 1
ATOM 1322 C C . LEU A 1 170 ? -17.036 -0.124 36.725 1.00 96.69 170 LEU A C 1
ATOM 1324 O O . LEU A 1 170 ? -17.761 0.095 37.691 1.00 96.69 170 LEU A O 1
ATOM 1328 N N . LYS A 1 171 ? -17.304 -1.120 35.869 1.00 95.00 171 LYS A N 1
ATOM 1329 C CA . LYS A 1 171 ? -18.430 -2.046 36.072 1.00 95.00 171 LYS A CA 1
ATOM 1330 C C . LYS A 1 171 ? -18.306 -2.803 37.393 1.00 95.00 171 LYS A C 1
ATOM 1332 O O . LYS A 1 171 ? -19.298 -2.923 38.108 1.00 95.00 171 LYS A O 1
ATOM 1337 N N . GLN A 1 172 ? -17.111 -3.282 37.735 1.00 96.12 172 GLN A N 1
ATOM 1338 C CA . GLN A 1 172 ? -16.869 -3.993 38.990 1.00 96.12 172 GLN A CA 1
ATOM 1339 C C . GLN A 1 172 ? -17.086 -3.093 40.218 1.00 96.12 172 GLN A C 1
ATOM 1341 O O . GLN A 1 172 ? -17.683 -3.534 41.204 1.00 96.12 172 GLN A O 1
ATOM 1346 N N . GLU A 1 173 ? -16.651 -1.834 40.160 1.00 95.44 173 GLU A N 1
ATOM 1347 C CA . GLU A 1 173 ? -16.895 -0.836 41.210 1.00 95.44 173 GLU A CA 1
ATOM 1348 C C . GLU A 1 173 ? -18.391 -0.553 41.375 1.00 95.44 173 GLU A C 1
ATOM 1350 O O . GLU A 1 173 ? -18.920 -0.666 42.482 1.00 95.44 173 GLU A O 1
ATOM 1355 N N . VAL A 1 174 ? -19.109 -0.303 40.274 1.00 94.31 174 VAL A N 1
ATOM 1356 C CA . VAL A 1 174 ? -20.570 -0.110 40.285 1.00 94.31 174 VAL A CA 1
ATOM 1357 C C . VAL A 1 174 ? -21.275 -1.320 40.898 1.00 94.31 174 VAL A C 1
ATOM 1359 O O . VAL A 1 174 ? -22.108 -1.163 41.789 1.00 94.31 174 VAL A O 1
ATOM 1362 N N . MET A 1 175 ? -20.907 -2.540 40.493 1.00 92.56 175 MET A N 1
ATOM 1363 C CA . MET A 1 175 ? -21.464 -3.767 41.074 1.00 92.56 175 MET A CA 1
ATOM 1364 C C . MET A 1 175 ? -21.179 -3.885 42.576 1.00 92.56 175 MET A C 1
ATOM 1366 O O . MET A 1 175 ? -22.008 -4.412 43.316 1.00 92.56 175 MET A O 1
ATOM 1370 N N . THR A 1 176 ? -20.027 -3.404 43.040 1.00 94.69 176 THR A N 1
ATOM 1371 C CA . THR A 1 176 ? -19.664 -3.406 44.463 1.00 94.69 176 THR A CA 1
ATOM 1372 C C . THR A 1 176 ? -20.519 -2.416 45.255 1.00 94.69 176 THR A C 1
ATOM 1374 O O . THR A 1 176 ? -21.053 -2.785 46.298 1.00 94.69 176 THR A O 1
ATOM 1377 N N . HIS A 1 177 ? -20.748 -1.210 44.732 1.00 94.06 177 HIS A N 1
ATOM 1378 C CA . HIS A 1 177 ? -21.644 -0.227 45.349 1.00 94.06 177 HIS A CA 1
ATOM 1379 C C . HIS A 1 177 ? -23.095 -0.710 45.417 1.00 94.06 177 HIS A C 1
ATOM 1381 O O . HIS A 1 177 ? -23.744 -0.573 46.452 1.00 94.06 177 HIS A O 1
ATOM 1387 N N . VAL A 1 178 ? -23.598 -1.339 44.350 1.00 93.44 178 VAL A N 1
ATOM 1388 C CA . VAL A 1 178 ? -24.946 -1.932 44.350 1.00 93.44 178 VAL A CA 1
ATOM 1389 C C . VAL A 1 178 ? -25.064 -3.011 45.432 1.00 93.44 178 VAL A C 1
ATOM 1391 O O . VAL A 1 178 ? -26.042 -3.026 46.176 1.00 93.44 178 VAL A O 1
ATOM 1394 N N . LYS A 1 179 ? -24.046 -3.870 45.596 1.00 90.75 179 LYS A N 1
ATOM 1395 C CA . LYS A 1 179 ? -24.004 -4.874 46.679 1.00 90.75 179 LYS A CA 1
ATOM 1396 C C . LYS A 1 179 ? -23.974 -4.253 48.079 1.00 90.75 179 LYS A C 1
ATOM 1398 O O . LYS A 1 179 ? -24.467 -4.870 49.014 1.00 90.75 179 LYS A O 1
ATOM 1403 N N . GLN A 1 180 ? -23.414 -3.053 48.224 1.00 93.94 180 GLN A N 1
ATOM 1404 C CA . GLN A 1 180 ? -23.396 -2.287 49.477 1.00 93.94 180 GLN A CA 1
ATOM 1405 C C . GLN A 1 180 ? -24.708 -1.520 49.735 1.00 93.94 180 GLN A C 1
ATOM 1407 O O . GLN A 1 180 ? -24.817 -0.822 50.739 1.00 93.94 180 GLN A O 1
ATOM 1412 N N . GLY A 1 181 ? -25.714 -1.659 48.862 1.00 89.25 181 GLY A N 1
ATOM 1413 C CA . GLY A 1 181 ? -27.038 -1.058 49.033 1.00 89.25 181 GLY A CA 1
ATOM 1414 C C . GLY A 1 181 ? -27.221 0.295 48.345 1.00 89.25 181 GLY A C 1
ATOM 1415 O O . GLY A 1 181 ? -28.254 0.934 48.537 1.00 89.25 181 GLY A O 1
ATOM 1416 N N . CYS A 1 182 ? -26.265 0.747 47.524 1.00 90.75 182 CYS A N 1
ATOM 1417 C CA . CYS A 1 182 ? -26.440 1.959 46.725 1.00 90.75 182 CYS A CA 1
ATOM 1418 C C . CYS A 1 182 ? -27.436 1.720 45.576 1.00 90.75 182 CYS A C 1
ATOM 1420 O O . CYS A 1 182 ? -27.249 0.825 44.750 1.00 90.75 182 CYS A O 1
ATOM 1422 N N . GLN A 1 183 ? -28.467 2.563 45.475 1.00 81.00 183 GLN A N 1
ATOM 1423 C CA . GLN A 1 183 ? -29.461 2.498 44.402 1.00 81.00 183 GLN A CA 1
ATOM 1424 C C . GLN A 1 183 ? -28.975 3.301 43.182 1.00 81.00 183 GLN A C 1
ATOM 1426 O O . GLN A 1 183 ? -29.283 4.480 43.023 1.00 81.00 183 GLN A O 1
ATOM 1431 N N . ILE A 1 184 ? -28.155 2.673 42.335 1.00 78.31 184 ILE A N 1
ATOM 1432 C CA . ILE A 1 184 ? -27.621 3.295 41.114 1.00 78.31 184 ILE A CA 1
ATOM 1433 C C . ILE A 1 184 ? -28.615 3.060 39.970 1.00 78.31 184 ILE A C 1
ATOM 1435 O O . ILE A 1 184 ? -28.776 1.932 39.504 1.00 78.31 184 ILE A O 1
ATOM 1439 N N . MET A 1 185 ? -29.287 4.120 39.508 1.00 66.12 185 MET A N 1
ATOM 1440 C CA . MET A 1 185 ? -30.147 4.050 38.324 1.00 66.12 185 MET A CA 1
ATOM 1441 C C . MET A 1 185 ? -29.282 3.866 37.074 1.00 66.12 185 MET A C 1
ATOM 1443 O O . MET A 1 185 ? -28.646 4.805 36.597 1.00 66.12 185 MET A O 1
ATOM 1447 N N . MET A 1 186 ? -29.239 2.645 36.543 1.00 64.44 186 MET A N 1
ATOM 1448 C CA . MET A 1 186 ? -28.632 2.391 35.241 1.00 64.44 186 MET A CA 1
ATOM 1449 C C . MET A 1 186 ? -29.590 2.881 34.157 1.00 64.44 186 MET A C 1
ATOM 1451 O O . MET A 1 186 ? -30.513 2.169 33.772 1.00 64.44 186 MET A O 1
ATOM 1455 N N . SER A 1 187 ? -29.384 4.104 33.670 1.00 60.84 187 SER A N 1
ATOM 1456 C CA . SER A 1 187 ? -30.052 4.586 32.461 1.00 60.84 187 SER A CA 1
ATOM 1457 C C . SER A 1 187 ? -29.628 3.695 31.296 1.00 60.84 187 SER A C 1
ATOM 1459 O O . SER A 1 187 ? -28.501 3.783 30.807 1.00 60.84 187 SER A O 1
ATOM 1461 N N . SER A 1 188 ? -30.508 2.783 30.893 1.00 50.56 188 SER A N 1
ATOM 1462 C CA . SER A 1 188 ? -30.303 1.905 29.750 1.00 50.56 188 SER A CA 1
ATOM 1463 C C . SER A 1 188 ? -30.235 2.753 28.483 1.00 50.56 188 SER A C 1
ATOM 1465 O O . SER A 1 188 ? -31.265 3.198 27.979 1.00 50.56 188 SER A O 1
ATOM 1467 N N . TYR A 1 189 ? -29.031 2.990 27.966 1.00 57.59 189 TYR A N 1
ATOM 1468 C CA . TYR A 1 189 ? -28.881 3.435 26.587 1.00 57.59 189 TYR A CA 1
ATOM 1469 C C . TYR A 1 189 ? -29.166 2.234 25.683 1.00 57.59 189 TYR A C 1
ATOM 1471 O O . TYR A 1 189 ? -28.424 1.249 25.692 1.00 57.59 189 TYR A O 1
ATOM 1479 N N . ALA A 1 190 ? -30.298 2.301 24.983 1.00 39.03 190 ALA A N 1
ATOM 1480 C CA . ALA A 1 190 ? -30.633 1.380 23.907 1.00 39.03 190 ALA A CA 1
ATOM 1481 C C . ALA A 1 190 ? -29.658 1.599 22.729 1.00 39.03 190 ALA A C 1
ATOM 1483 O O . ALA A 1 190 ? -29.249 2.745 22.518 1.00 39.03 190 ALA A O 1
ATOM 1484 N N . PRO A 1 191 ? -29.248 0.524 22.029 1.00 56.03 191 PRO A N 1
ATOM 1485 C CA . PRO A 1 191 ? -28.272 0.589 20.942 1.00 56.03 191 PRO A CA 1
ATOM 1486 C C . PRO A 1 191 ? -28.761 1.391 19.732 1.00 56.03 191 PRO A C 1
ATOM 1488 O O . PRO A 1 191 ? -29.991 1.420 19.491 1.00 56.03 191 PRO A O 1
#

Sequence (191 aa):
NGLVTTPTPTPTTLFSRTATEEQEQYARGFVDALAQLHQQQQQTQQQPPQLQQQITSGPDMSDSGASTSNDSFILPSSSEHSATGGDVKDEPQTVPRLGATPPLSPIDMRDQERIKLERKRLRNRIAASKCRKRKLERISRLEEKVHALKTENSELGTVVSVLRDQVCRLKQEVMTHVKQGCQIMMSSYAP

Radius of gyration: 39.18 Å; Cα contacts (8 Å, |Δi|>4): 6; chains: 1; bounding box: 66×83×101 Å

pLDDT: mean 71.89, std 24.02, range [30.56, 98.88]

InterPro domains:
  IPR002112 Transcription factor Jun [PR00043] (101-121)
  IPR002112 Transcription factor Jun [PR00043] (123-139)
  IPR002112 Transcription factor Jun [PR00043] (141-153)
  IPR002112 Transcription factor Jun [PR00043] (156-170)
  IPR002112 Transcription factor Jun [PR00043] (170-185)
  IPR004827 Basic-leucine zipper domain [PF00170] (112-175)
  IPR004827 Basic-leucine zipper domain [PS00036] (119-134)
  IPR004827 Basic-leucine zipper domain [PS50217] (114-177)
  IPR004827 Basic-leucine zipper domain [SM00338] (112-176)
  IPR005643 Jun-like transcription factor [PF03957] (1-64)
  IPR046347 Basic-leucine zipper domain superfamily [SSF57959] (116-174)
  IPR050946 AP-1 Transcription Factor bZIP [PTHR11462] (1-187)